Protein AF-A0A847L1J8-F1 (afdb_monomer_lite)

Sequence (215 aa):
MTYGTKLSLTPKYEPGQAESLTYEWSSSADSIVSVRAGQGGLGEAQALRVGDAIIYLKGYKSGDKDKKILLTATCKISVTPRTAIFGVPHFKKGESKTTLTSLGVGTMDNDQSTDKLLVYTRTPDAVNGVDKIIFELDDSNKLVATYAYLQDTPNNREKATQYIEERFKYTGKTVGSLTLYDAGVSSMYASGTMAALFLGTDPGNGIPGLGIKFW

Radius of gyration: 22.57 Å; chains: 1; bounding box: 52×35×65 Å

Structure (mmCIF, N/CA/C/O backbone):
data_AF-A0A847L1J8-F1
#
_entry.id   AF-A0A847L1J8-F1
#
loop_
_atom_site.group_PDB
_atom_site.id
_atom_site.type_symbol
_atom_site.label_atom_id
_atom_site.label_alt_id
_atom_site.label_comp_id
_atom_site.label_asym_id
_atom_site.label_entity_id
_atom_site.label_seq_id
_atom_site.pdbx_PDB_ins_code
_atom_site.Cartn_x
_atom_site.Cartn_y
_atom_site.Cartn_z
_atom_site.occupancy
_atom_site.B_iso_or_equiv
_atom_site.auth_seq_id
_atom_site.auth_comp_id
_atom_site.auth_asym_id
_atom_site.auth_atom_id
_atom_site.pdbx_PDB_model_num
ATOM 1 N N . MET A 1 1 ? -3.957 11.059 6.706 1.00 91.94 1 MET A N 1
ATOM 2 C CA . MET A 1 1 ? -2.738 11.433 7.464 1.00 91.94 1 MET A CA 1
ATOM 3 C C . MET A 1 1 ? -1.515 10.928 6.710 1.00 91.94 1 MET A C 1
ATOM 5 O O . MET A 1 1 ? -1.670 10.019 5.910 1.00 91.94 1 MET A O 1
ATOM 9 N N . THR A 1 2 ? -0.328 11.486 6.937 1.00 91.81 2 THR A N 1
ATOM 10 C CA . THR A 1 2 ? 0.906 11.036 6.264 1.00 91.81 2 THR A CA 1
ATOM 11 C C . THR A 1 2 ? 1.595 9.937 7.074 1.00 91.81 2 THR A C 1
ATOM 13 O O . THR A 1 2 ? 1.482 9.913 8.299 1.00 91.81 2 THR A O 1
ATOM 16 N N . TYR A 1 3 ? 2.310 9.024 6.416 1.00 88.94 3 TYR A N 1
ATOM 17 C CA . TYR A 1 3 ? 3.136 8.020 7.093 1.00 88.94 3 TYR A CA 1
ATOM 18 C C . TYR A 1 3 ? 4.034 8.633 8.183 1.00 88.94 3 TYR A C 1
ATOM 20 O O . TYR A 1 3 ? 4.626 9.698 7.997 1.00 88.94 3 TYR A O 1
ATOM 28 N N . GLY A 1 4 ? 4.149 7.934 9.314 1.00 89.75 4 GLY A N 1
ATOM 29 C CA . GLY A 1 4 ? 5.000 8.313 10.441 1.00 89.75 4 GLY A CA 1
ATOM 30 C C . GLY A 1 4 ? 4.406 9.383 11.357 1.00 89.75 4 GLY A C 1
ATOM 31 O O . GLY A 1 4 ? 4.941 9.602 12.445 1.00 89.75 4 GLY A O 1
ATOM 32 N N . THR A 1 5 ? 3.302 10.033 10.974 1.00 95.25 5 THR A N 1
ATOM 33 C CA . THR A 1 5 ? 2.665 11.046 11.822 1.00 95.25 5 THR A CA 1
ATOM 34 C C . THR A 1 5 ? 1.727 10.424 12.857 1.00 95.25 5 THR A C 1
ATOM 36 O O . THR A 1 5 ? 1.341 9.252 12.777 1.00 95.25 5 THR A O 1
ATOM 39 N N . LYS A 1 6 ? 1.366 11.233 13.856 1.00 95.38 6 LYS A N 1
ATOM 40 C CA . LYS A 1 6 ? 0.346 10.913 14.857 1.00 95.38 6 LYS A CA 1
ATOM 41 C C . LYS A 1 6 ? -0.865 11.818 14.671 1.00 95.38 6 LYS A C 1
ATOM 43 O O . LYS A 1 6 ? -0.725 12.963 14.244 1.00 95.38 6 LYS A O 1
ATOM 48 N N . LEU A 1 7 ? -2.036 11.303 15.017 1.00 94.56 7 LEU A N 1
ATOM 49 C CA . LEU A 1 7 ? -3.301 12.023 14.999 1.00 94.56 7 LEU A CA 1
ATOM 50 C C . LEU A 1 7 ? -4.032 11.782 16.322 1.00 94.56 7 LEU A C 1
ATOM 52 O O . LEU A 1 7 ? -4.210 10.634 16.730 1.00 94.56 7 LEU A O 1
ATOM 56 N N . SER A 1 8 ? -4.464 12.862 16.974 1.00 94.38 8 SER A N 1
ATOM 57 C CA . SER A 1 8 ? -5.363 12.775 18.126 1.00 94.38 8 SER A CA 1
ATOM 58 C C . SER A 1 8 ? -6.804 12.620 17.640 1.00 94.38 8 SER A C 1
ATOM 60 O O . SER A 1 8 ? -7.249 13.352 16.754 1.00 94.38 8 SER A O 1
ATOM 62 N N . LEU A 1 9 ? -7.519 11.651 18.202 1.00 93.12 9 LEU A N 1
ATOM 63 C CA . LEU A 1 9 ? -8.913 11.347 17.918 1.00 93.12 9 LEU A CA 1
ATOM 64 C C . LEU A 1 9 ? -9.759 11.766 19.116 1.00 93.12 9 LEU A C 1
ATOM 66 O O . LEU A 1 9 ? -9.653 11.201 20.207 1.00 93.12 9 LEU A O 1
ATOM 70 N N . THR A 1 10 ? -10.626 12.747 18.890 1.00 89.38 10 THR A N 1
ATOM 71 C CA . THR A 1 10 ? -11.551 13.255 19.901 1.00 89.38 10 THR A CA 1
ATOM 72 C C . THR A 1 10 ? -12.968 12.823 19.553 1.00 89.38 10 THR A C 1
ATOM 74 O O . THR A 1 10 ? -13.511 13.300 18.551 1.00 89.38 10 THR A O 1
ATOM 77 N N . PRO A 1 11 ? -13.586 11.932 20.342 1.00 84.94 11 PRO A N 1
ATOM 78 C CA . PRO A 1 11 ? -14.996 11.644 20.167 1.00 84.94 11 PRO A CA 1
ATOM 79 C C . PRO A 1 11 ? -15.845 12.868 20.529 1.00 84.94 11 PRO A C 1
ATOM 81 O O . PRO A 1 11 ? -15.536 13.613 21.460 1.00 84.94 11 PRO A O 1
ATOM 84 N N . LYS A 1 12 ? -16.902 13.094 19.747 1.00 83.62 12 LYS A N 1
ATOM 85 C CA . LYS A 1 12 ? -17.876 14.168 19.958 1.00 83.62 12 LYS A CA 1
ATOM 86 C C . LYS A 1 12 ? -19.208 13.558 20.371 1.00 83.62 12 LYS A C 1
ATOM 88 O O . LYS A 1 12 ? -19.600 12.530 19.825 1.00 83.62 12 LYS A O 1
ATOM 93 N N . TYR A 1 13 ? -19.880 14.215 21.308 1.00 75.94 13 TYR A N 1
ATOM 94 C CA . TYR A 1 13 ? -21.152 13.776 21.873 1.00 75.94 13 TYR A CA 1
ATOM 95 C C . TYR A 1 13 ? -22.206 14.844 21.650 1.00 75.94 13 TYR A C 1
ATOM 97 O O . TYR A 1 13 ? -21.902 16.038 21.707 1.00 75.94 13 TYR A O 1
ATOM 105 N N . GLU A 1 14 ? -23.442 14.401 21.451 1.00 75.75 14 GLU A N 1
ATOM 106 C CA . GLU A 1 14 ? -24.584 15.301 21.499 1.00 75.75 14 GLU A CA 1
ATOM 107 C C . GLU A 1 14 ? -24.783 15.826 22.936 1.00 75.75 14 GLU A C 1
ATOM 109 O O . GLU A 1 14 ? -24.540 15.095 23.909 1.00 75.75 14 GLU A O 1
ATOM 114 N N . PRO A 1 15 ? -25.214 17.088 23.106 1.00 65.25 15 PRO A N 1
ATOM 115 C CA . PRO A 1 15 ? -25.486 17.664 24.420 1.00 65.25 15 PRO A CA 1
ATOM 116 C C . PRO A 1 15 ? -26.464 16.807 25.243 1.00 65.25 15 PRO A C 1
ATOM 118 O O . PRO A 1 15 ? -27.494 16.368 24.740 1.00 65.25 15 PRO A O 1
ATOM 121 N N . GLY A 1 16 ? -26.154 16.584 26.526 1.00 65.94 16 GLY A N 1
ATOM 122 C CA . GLY A 1 16 ? -26.995 15.811 27.457 1.00 65.94 16 GLY A CA 1
ATOM 123 C C . GLY A 1 16 ? -26.614 14.332 27.631 1.00 65.94 16 GLY A C 1
ATOM 124 O O . GLY A 1 16 ? -27.167 13.673 28.503 1.00 65.94 16 GLY A O 1
ATOM 125 N N . GLN A 1 17 ? -25.636 13.824 26.873 1.00 62.97 17 GLN A N 1
ATOM 126 C CA . GLN A 1 17 ? -25.125 12.440 26.947 1.00 62.97 17 GLN A CA 1
ATOM 127 C C . GLN A 1 17 ? -23.851 12.298 27.808 1.00 62.97 17 GLN A C 1
ATOM 129 O O . GLN A 1 17 ? -23.066 11.372 27.612 1.00 62.97 17 GLN A O 1
ATOM 134 N N . ALA A 1 18 ? -23.595 13.222 28.742 1.00 55.97 18 ALA A N 1
ATOM 135 C CA . ALA A 1 18 ? -22.381 13.205 29.562 1.00 55.97 18 ALA A CA 1
ATOM 136 C C . ALA A 1 18 ? -22.451 12.121 30.655 1.00 55.97 18 ALA A C 1
ATOM 138 O O . ALA A 1 18 ? -22.596 12.407 31.841 1.00 55.97 18 ALA A O 1
ATOM 139 N N . GLU A 1 19 ? -22.347 10.860 30.252 1.00 62.81 19 GLU A N 1
ATOM 140 C CA . GLU A 1 19 ? -22.053 9.760 31.159 1.00 62.81 19 GLU A CA 1
ATOM 141 C C . GLU A 1 19 ? -20.539 9.682 31.403 1.00 62.81 19 GLU A C 1
ATOM 143 O O . GLU A 1 19 ? -19.726 9.969 30.521 1.00 62.81 19 GLU A O 1
ATOM 148 N N . SER A 1 20 ? -20.134 9.281 32.613 1.00 76.12 20 SER A N 1
ATOM 149 C CA . SER A 1 20 ? -18.739 8.909 32.864 1.00 76.12 20 SER A CA 1
ATOM 150 C C . SER A 1 20 ? -18.459 7.614 32.108 1.00 76.12 20 SER A C 1
ATOM 152 O O . SER A 1 20 ? -18.799 6.525 32.577 1.00 76.12 20 SER A O 1
ATOM 154 N N . LEU A 1 21 ? -17.892 7.742 30.911 1.00 80.38 21 LEU A N 1
ATOM 155 C CA . LEU A 1 21 ? -17.572 6.618 30.047 1.00 80.38 21 LEU A CA 1
ATOM 156 C C . LEU A 1 21 ? -16.073 6.321 30.053 1.00 80.38 21 LEU A C 1
ATOM 158 O O . LEU A 1 21 ? -15.232 7.215 30.114 1.00 80.38 21 LEU A O 1
ATOM 162 N N . THR A 1 22 ? -15.750 5.037 29.956 1.00 85.62 22 THR A N 1
ATOM 163 C CA . THR A 1 22 ? -14.417 4.548 29.596 1.00 85.62 22 THR A CA 1
ATOM 164 C C . THR A 1 22 ? -14.434 4.106 28.139 1.00 85.62 22 THR A C 1
ATOM 166 O O . THR A 1 22 ? -15.423 3.536 27.674 1.00 85.62 22 THR A O 1
ATOM 169 N N . TYR A 1 23 ? -13.341 4.359 27.423 1.00 87.81 23 TYR A N 1
ATOM 170 C CA . TYR A 1 23 ? -13.228 4.077 25.997 1.00 87.81 23 TYR A CA 1
ATOM 171 C C . TYR A 1 23 ? -12.213 2.981 25.705 1.00 87.81 23 TYR A C 1
ATOM 173 O O . TYR A 1 23 ? -11.114 2.973 26.260 1.00 87.81 23 TYR A O 1
ATOM 181 N N . GLU A 1 24 ? -12.559 2.108 24.766 1.00 91.94 24 GLU A N 1
ATOM 182 C CA . GLU A 1 24 ? -11.618 1.196 24.126 1.00 91.94 24 GLU A CA 1
ATOM 183 C C . GLU A 1 24 ? -11.492 1.536 22.645 1.00 91.94 24 GLU A C 1
ATOM 185 O O . GLU A 1 24 ? -12.486 1.699 21.931 1.00 91.94 24 GLU A O 1
ATOM 190 N N . TRP A 1 25 ? -10.242 1.614 22.198 1.00 95.00 25 TRP A N 1
ATOM 191 C CA . TRP A 1 25 ? -9.866 1.910 20.826 1.00 95.00 25 TRP A CA 1
ATOM 192 C C . TRP A 1 25 ? -9.277 0.661 20.179 1.00 95.00 25 TRP A C 1
ATOM 194 O O . TRP A 1 25 ? -8.512 -0.065 20.810 1.00 95.00 25 TRP A O 1
ATOM 204 N N . SER A 1 26 ? -9.609 0.419 18.916 1.00 95.69 26 SER A N 1
ATOM 205 C CA . SER A 1 26 ? -8.995 -0.652 18.125 1.00 95.69 26 SER A CA 1
ATOM 206 C C . SER A 1 26 ? -8.920 -0.271 16.651 1.00 95.69 26 SER A C 1
ATOM 208 O O . SER A 1 26 ? -9.662 0.597 16.189 1.00 95.69 26 SER A O 1
ATOM 210 N N . SER A 1 27 ? -8.017 -0.907 15.911 1.00 95.81 27 SER A N 1
ATOM 211 C CA . SER A 1 27 ? -7.854 -0.712 14.471 1.00 95.81 27 SER A CA 1
ATOM 212 C C . SER A 1 27 ? -8.256 -1.972 13.714 1.00 95.81 27 SER A C 1
ATOM 214 O O . SER A 1 27 ? -7.992 -3.086 14.159 1.00 95.81 27 SER A O 1
ATOM 216 N N . SER A 1 28 ? -8.839 -1.815 12.527 1.00 91.56 28 SER A N 1
ATOM 217 C CA .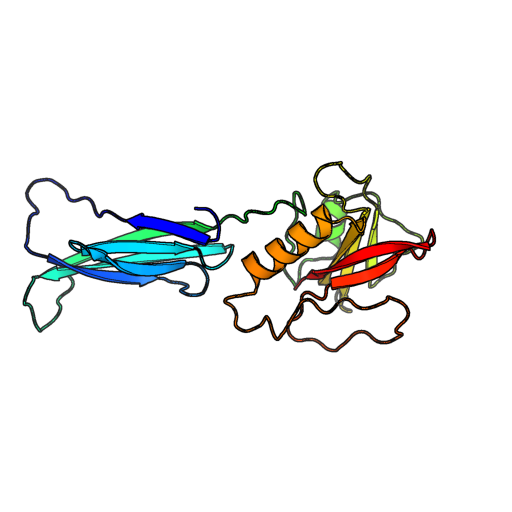 SER A 1 28 ? -9.038 -2.929 11.593 1.00 91.56 28 SER A CA 1
ATOM 218 C C . SER A 1 28 ? -7.720 -3.467 11.027 1.00 91.56 28 SER A C 1
ATOM 220 O O . SER A 1 28 ? -7.702 -4.550 10.448 1.00 91.56 28 SER A O 1
ATOM 222 N N . ALA A 1 29 ? -6.642 -2.680 11.102 1.00 86.38 29 ALA A N 1
ATOM 223 C CA . ALA A 1 29 ? -5.344 -3.009 10.532 1.00 86.38 29 ALA A CA 1
ATOM 224 C C . ALA A 1 29 ? -4.218 -2.303 11.304 1.00 86.38 29 ALA A C 1
ATOM 226 O O . ALA A 1 29 ? -3.692 -1.282 10.855 1.00 86.38 29 ALA A O 1
ATOM 227 N N . ASP A 1 30 ? -3.796 -2.882 12.431 1.00 87.00 30 ASP A N 1
ATOM 228 C CA . ASP A 1 30 ? -2.718 -2.328 13.268 1.00 87.00 30 ASP A CA 1
ATOM 229 C C . ASP A 1 30 ? -1.378 -2.193 12.533 1.00 87.00 30 ASP A C 1
ATOM 231 O O . ASP A 1 30 ? -0.563 -1.354 12.890 1.00 87.00 30 ASP A O 1
ATOM 235 N N . SER A 1 31 ? -1.151 -2.959 11.458 1.00 83.00 31 SER A N 1
ATOM 236 C CA . SER A 1 31 ? 0.034 -2.801 10.595 1.00 83.00 31 SER A CA 1
ATOM 237 C C . SER A 1 31 ? -0.007 -1.565 9.685 1.00 83.00 31 SER A C 1
ATOM 239 O O . SER A 1 31 ? 0.979 -1.291 9.006 1.00 83.00 31 SER A O 1
ATOM 241 N N . ILE A 1 32 ? -1.143 -0.863 9.604 1.00 84.12 32 ILE A N 1
ATOM 242 C CA . ILE A 1 32 ? -1.353 0.354 8.799 1.00 84.12 32 ILE A CA 1
ATOM 243 C C . ILE A 1 32 ? -1.504 1.555 9.721 1.00 84.12 32 ILE A C 1
ATOM 245 O O . ILE A 1 32 ? -0.743 2.518 9.611 1.00 84.12 32 ILE A O 1
ATOM 249 N N . VAL A 1 33 ? -2.442 1.474 10.662 1.00 92.50 33 VAL A N 1
ATOM 250 C CA . VAL A 1 33 ? -2.634 2.473 11.712 1.00 92.50 33 VAL A CA 1
ATOM 251 C C . VAL A 1 33 ? -2.802 1.738 13.026 1.00 92.50 33 VAL A C 1
ATOM 253 O O . VAL A 1 33 ? -3.762 0.983 13.169 1.00 92.50 33 VAL A O 1
ATOM 256 N N . SER A 1 34 ? -1.909 1.976 13.981 1.00 94.94 34 SER A N 1
ATOM 257 C CA . SER A 1 34 ? -2.133 1.554 15.362 1.00 94.94 34 SER A CA 1
ATOM 258 C C . SER A 1 34 ? -2.876 2.651 16.111 1.00 94.94 34 SER A C 1
ATOM 260 O O . SER A 1 34 ? -2.710 3.840 15.825 1.00 94.94 34 SER A O 1
ATOM 262 N N . VAL A 1 35 ? -3.712 2.266 17.069 1.00 97.06 35 VAL A N 1
ATOM 263 C CA . VAL A 1 35 ? -4.411 3.211 17.939 1.00 97.06 35 VAL A CA 1
ATOM 264 C C . VAL A 1 35 ? -4.291 2.760 19.384 1.00 97.06 35 VAL A C 1
ATOM 266 O O . VAL A 1 35 ? -4.360 1.571 19.686 1.00 97.06 35 VAL A O 1
ATOM 269 N N . ARG A 1 36 ? -4.107 3.716 20.288 1.00 93.62 36 ARG A N 1
ATOM 270 C CA . ARG A 1 36 ? -4.118 3.478 21.734 1.00 93.62 36 ARG A CA 1
ATOM 271 C C . ARG A 1 36 ? -4.939 4.542 22.441 1.00 93.62 36 ARG A C 1
ATOM 273 O O . ARG A 1 36 ? -5.147 5.625 21.899 1.00 93.62 36 ARG A O 1
ATOM 280 N N . ALA A 1 37 ? -5.357 4.252 23.667 1.00 90.44 37 ALA A N 1
ATOM 281 C CA . ALA A 1 37 ? -5.890 5.281 24.547 1.00 90.44 37 ALA A CA 1
ATOM 282 C C . ALA A 1 37 ? -4.763 6.249 24.958 1.00 90.44 37 ALA A C 1
ATOM 284 O O . ALA A 1 37 ? -3.717 5.825 25.453 1.00 90.44 37 ALA A O 1
ATOM 285 N N . GLY A 1 38 ? -4.976 7.537 24.716 1.00 83.06 38 GLY A N 1
ATOM 286 C CA . GLY A 1 38 ? -4.182 8.651 25.221 1.00 83.06 38 GLY A CA 1
ATOM 287 C C . GLY A 1 38 ? -4.764 9.226 26.515 1.00 83.06 38 GLY A C 1
ATOM 288 O O . GLY A 1 38 ? -5.658 8.651 27.145 1.00 83.06 38 GLY A O 1
ATOM 289 N N . GLN A 1 39 ? -4.259 10.390 26.925 1.00 79.31 39 GLN A N 1
ATOM 290 C CA . GLN A 1 39 ? -4.766 11.085 28.111 1.00 79.31 39 GLN A CA 1
ATOM 291 C C . GLN A 1 39 ? -6.241 11.483 27.952 1.00 79.31 39 GLN A C 1
ATOM 293 O O . GLN A 1 39 ? -6.683 11.887 26.877 1.00 79.31 39 GLN A O 1
ATOM 298 N N . GLY A 1 40 ? -7.013 11.360 29.036 1.00 75.12 40 GLY A N 1
ATOM 299 C CA . GLY A 1 40 ? -8.428 11.747 29.056 1.00 75.12 40 GLY A CA 1
ATOM 300 C C . GLY A 1 40 ? -9.351 10.871 28.199 1.00 75.12 40 GLY A C 1
ATOM 301 O O . GLY A 1 40 ? -10.451 11.301 27.871 1.00 75.12 40 GLY A O 1
ATOM 302 N N . GLY A 1 41 ? -8.918 9.665 27.807 1.00 78.38 41 GLY A N 1
ATOM 303 C CA . GLY A 1 41 ? -9.724 8.748 26.991 1.00 78.38 41 GLY A CA 1
ATOM 304 C C . GLY A 1 41 ? -9.734 9.071 25.492 1.00 78.38 41 GLY A C 1
ATOM 305 O O . GLY A 1 41 ? -10.428 8.397 24.728 1.00 78.38 41 GLY A O 1
ATOM 306 N N . LEU A 1 42 ? -8.946 10.060 25.059 1.00 88.50 42 LEU A N 1
ATOM 307 C CA . LEU A 1 42 ? -8.724 10.364 23.646 1.00 88.50 42 LEU A CA 1
ATOM 308 C C . LEU A 1 42 ? -8.024 9.198 22.942 1.00 88.50 42 LEU A C 1
ATOM 310 O O . LEU A 1 42 ? -7.279 8.447 23.566 1.00 88.50 42 LEU A O 1
ATOM 314 N N . GLY A 1 43 ? -8.245 9.045 21.642 1.00 93.44 43 GLY A N 1
ATOM 315 C CA . GLY A 1 43 ? -7.501 8.080 20.836 1.00 93.44 43 GLY A CA 1
ATOM 316 C C . GLY A 1 43 ? -6.216 8.708 20.308 1.00 93.44 43 GLY A C 1
ATOM 317 O O . GLY A 1 43 ? -6.233 9.822 19.798 1.00 93.44 43 GLY A O 1
ATOM 318 N N . GLU A 1 44 ? -5.099 7.998 20.378 1.00 95.81 44 GLU A N 1
ATOM 319 C CA . GLU A 1 44 ? -3.860 8.368 19.692 1.00 95.81 44 GLU A CA 1
ATOM 320 C C . GLU A 1 44 ? -3.617 7.379 18.556 1.00 95.81 44 GLU A C 1
ATOM 322 O O . GLU A 1 44 ? -3.217 6.239 18.799 1.00 95.81 44 GLU A O 1
ATOM 327 N N . ALA A 1 45 ? -3.864 7.811 17.320 1.00 96.69 45 ALA A N 1
ATOM 328 C CA . ALA A 1 45 ? -3.593 7.024 16.124 1.00 96.69 45 ALA A CA 1
ATOM 329 C C . ALA A 1 45 ? -2.190 7.328 15.581 1.00 96.69 45 ALA A C 1
ATOM 331 O O . ALA A 1 45 ? -1.795 8.493 15.476 1.00 96.69 45 ALA A O 1
ATOM 332 N N . GLN A 1 46 ? -1.443 6.296 15.195 1.00 96.31 46 GLN A N 1
ATOM 333 C CA . GLN A 1 46 ? -0.124 6.417 14.580 1.00 96.31 46 GLN A CA 1
ATOM 334 C C . GLN A 1 46 ? -0.112 5.751 13.203 1.00 96.31 46 GLN A C 1
ATOM 336 O O . GLN A 1 46 ? -0.445 4.575 13.074 1.00 96.31 46 GLN A O 1
ATOM 341 N N . ALA A 1 47 ? 0.306 6.494 12.175 1.00 92.88 47 ALA A N 1
ATOM 342 C CA . ALA A 1 47 ? 0.452 5.957 10.827 1.00 92.88 47 ALA A CA 1
ATOM 343 C C . ALA A 1 47 ? 1.736 5.133 10.709 1.00 92.88 47 ALA A C 1
ATOM 345 O O . ALA A 1 47 ? 2.841 5.679 10.747 1.00 92.88 47 ALA A O 1
ATOM 346 N N . LEU A 1 48 ? 1.573 3.826 10.525 1.00 85.31 48 LEU A N 1
ATOM 347 C CA . LEU A 1 48 ? 2.663 2.862 10.425 1.00 85.31 48 LEU A CA 1
ATOM 348 C C . LEU A 1 48 ? 2.897 2.385 8.994 1.00 85.31 48 LEU A C 1
ATOM 350 O O . LEU A 1 48 ? 4.010 2.010 8.670 1.00 85.31 48 LEU A O 1
ATOM 354 N N . ARG A 1 49 ? 1.897 2.388 8.112 1.00 85.19 49 ARG A N 1
ATOM 355 C CA . ARG A 1 49 ? 2.075 1.950 6.718 1.00 85.19 49 ARG A CA 1
ATOM 356 C C . ARG A 1 49 ? 1.074 2.634 5.810 1.00 85.19 49 ARG A C 1
ATOM 358 O O . ARG A 1 49 ? -0.031 2.943 6.241 1.00 85.19 49 ARG A O 1
ATOM 365 N N . VAL A 1 50 ? 1.454 2.848 4.556 1.00 82.38 50 VAL A N 1
ATOM 366 C CA . VAL A 1 50 ? 0.542 3.347 3.519 1.00 82.38 50 VAL A CA 1
ATOM 367 C C . VAL A 1 50 ? -0.614 2.368 3.327 1.00 82.38 50 VAL A C 1
ATOM 369 O O . VAL A 1 50 ? -0.404 1.157 3.229 1.00 82.38 50 VAL A O 1
ATOM 372 N N . GLY A 1 51 ? -1.829 2.904 3.259 1.00 83.25 51 GLY A N 1
ATOM 373 C CA . GLY A 1 51 ? -3.058 2.130 3.128 1.00 83.25 51 GLY A CA 1
ATOM 374 C C . GLY A 1 51 ? -4.206 2.733 3.926 1.00 83.25 51 GLY A C 1
ATOM 375 O O . GLY A 1 51 ? -4.097 3.828 4.475 1.00 83.25 51 GLY A O 1
ATOM 376 N N . ASP A 1 52 ? -5.304 1.990 3.993 1.00 85.44 52 ASP A N 1
ATOM 377 C CA . ASP A 1 52 ? -6.509 2.387 4.711 1.00 85.44 52 ASP A CA 1
ATOM 378 C C . ASP A 1 52 ? -6.712 1.516 5.955 1.00 85.44 52 ASP A C 1
ATOM 380 O O . ASP A 1 52 ? -6.502 0.302 5.921 1.00 85.44 52 ASP A O 1
ATOM 384 N N . ALA A 1 53 ? -7.173 2.133 7.041 1.00 87.38 53 ALA A N 1
ATOM 385 C CA . ALA A 1 53 ? -7.626 1.444 8.243 1.00 87.38 53 ALA A CA 1
ATOM 386 C C . ALA A 1 53 ? -8.920 2.079 8.768 1.00 87.38 53 ALA A C 1
ATOM 388 O O . ALA A 1 53 ? -9.160 3.277 8.596 1.00 87.38 53 ALA A O 1
ATOM 389 N N . ILE A 1 54 ? -9.751 1.276 9.426 1.00 93.81 54 ILE A N 1
ATOM 390 C CA . ILE A 1 54 ? -10.912 1.748 10.179 1.00 93.81 54 ILE A CA 1
ATOM 391 C C . ILE A 1 54 ? -10.548 1.697 11.657 1.00 93.81 54 ILE A C 1
ATOM 393 O O . ILE A 1 54 ? -10.161 0.647 12.167 1.00 93.81 54 ILE A O 1
ATOM 397 N N . ILE A 1 55 ? -10.683 2.828 12.340 1.00 97.19 55 ILE A N 1
ATOM 398 C CA . ILE A 1 55 ? -10.564 2.911 13.791 1.00 97.19 55 ILE A CA 1
ATOM 399 C C . ILE A 1 55 ? -11.944 2.737 14.406 1.00 97.19 55 ILE A C 1
ATOM 401 O O . ILE A 1 55 ? -12.881 3.435 14.016 1.00 97.19 55 ILE A O 1
ATOM 405 N N . TYR A 1 56 ? -12.046 1.839 15.379 1.00 95.56 56 TYR A N 1
ATOM 406 C CA . TYR A 1 56 ? -13.244 1.585 16.165 1.00 95.56 56 TYR A CA 1
ATOM 407 C C . TYR A 1 56 ? -13.080 2.151 17.570 1.00 95.56 56 TYR A C 1
ATOM 409 O O . TYR A 1 56 ? -12.055 1.943 18.223 1.00 95.56 56 TYR A O 1
ATOM 417 N N . LEU A 1 57 ? -14.133 2.805 18.039 1.00 94.19 57 LEU A N 1
ATOM 418 C CA . LEU A 1 57 ? -14.307 3.252 19.410 1.00 94.19 57 LEU A CA 1
ATOM 419 C C . LEU A 1 57 ? -15.489 2.503 20.020 1.00 94.19 57 LEU A C 1
ATOM 421 O O . LEU A 1 57 ? -16.568 2.475 19.425 1.00 94.19 57 LEU A O 1
ATOM 425 N N . LYS A 1 58 ? -15.302 1.951 21.217 1.00 92.19 58 LYS A N 1
ATOM 426 C CA . LYS A 1 58 ? -16.380 1.436 22.069 1.00 92.19 58 LYS A CA 1
ATOM 427 C C . LYS A 1 58 ? -16.385 2.203 23.382 1.00 92.19 58 LYS A C 1
ATOM 429 O O . LYS A 1 58 ? -15.329 2.382 23.985 1.00 92.19 58 LYS A O 1
ATOM 434 N N . GLY A 1 59 ? -17.557 2.665 23.803 1.00 89.50 59 GLY A N 1
ATOM 435 C CA . GLY A 1 59 ? -17.749 3.315 25.098 1.00 89.50 59 GLY A CA 1
ATOM 436 C C . GLY A 1 59 ? -18.515 2.420 26.065 1.00 89.50 59 GLY A C 1
ATOM 437 O O . GLY A 1 59 ? -19.485 1.766 25.675 1.00 89.50 59 GLY A O 1
ATOM 438 N N . TYR A 1 60 ? -18.083 2.428 27.320 1.00 88.81 60 TYR A N 1
ATOM 439 C CA . TYR A 1 60 ? -18.641 1.647 28.424 1.00 88.81 60 TYR A CA 1
ATOM 440 C C . TYR A 1 60 ? -18.867 2.551 29.623 1.00 88.81 60 TYR A C 1
ATOM 442 O O . TYR A 1 60 ? -18.134 3.524 29.800 1.00 88.81 60 TYR A O 1
ATOM 450 N N . LYS A 1 61 ? -19.808 2.199 30.498 1.00 87.94 61 LYS A N 1
ATOM 451 C CA . LYS A 1 61 ? -19.957 2.900 31.774 1.00 87.94 61 LYS A CA 1
ATOM 452 C C . LYS A 1 61 ? -18.694 2.727 32.623 1.00 87.94 61 LYS A C 1
ATOM 454 O O . LYS A 1 61 ? -18.187 1.619 32.781 1.00 87.94 61 LYS A O 1
ATOM 459 N N . SER A 1 62 ? -18.176 3.821 33.174 1.00 84.06 62 SER A N 1
ATOM 460 C CA . SER A 1 62 ? -16.993 3.782 34.036 1.00 84.06 62 SER A CA 1
ATOM 461 C C . SER A 1 62 ? -17.244 2.914 35.275 1.00 84.06 62 SER A C 1
ATOM 463 O O . SER A 1 62 ? -18.286 3.026 35.922 1.00 84.06 62 SER A O 1
ATOM 465 N N . GLY A 1 63 ? -16.298 2.025 35.588 1.00 84.00 63 GLY A N 1
ATOM 466 C CA . GLY A 1 63 ? -16.397 1.079 36.705 1.00 84.00 63 GLY A CA 1
ATOM 467 C C . GLY A 1 63 ? -17.308 -0.133 36.465 1.00 84.00 63 GLY A C 1
ATOM 468 O O . GLY A 1 63 ? -17.406 -0.985 37.349 1.00 84.00 63 GLY A O 1
ATOM 469 N N . ASP A 1 64 ? -17.945 -0.245 35.296 1.00 84.62 64 ASP A N 1
ATOM 470 C CA . ASP A 1 64 ? -18.740 -1.418 34.932 1.00 84.62 64 ASP A CA 1
ATOM 471 C C . ASP A 1 64 ? -17.830 -2.615 34.614 1.00 84.62 64 ASP A C 1
ATOM 473 O O . ASP A 1 64 ? -17.057 -2.603 33.652 1.00 84.62 64 ASP A O 1
ATOM 477 N N . LYS A 1 65 ? -17.920 -3.660 35.442 1.00 83.75 65 LYS A N 1
ATOM 478 C CA . LYS A 1 65 ? -17.138 -4.893 35.280 1.00 83.75 65 LYS A CA 1
ATOM 479 C C . LYS A 1 65 ? -17.627 -5.740 34.109 1.00 83.75 65 LYS A C 1
ATOM 481 O O . LYS A 1 65 ? -16.824 -6.475 33.538 1.00 83.75 65 LYS A O 1
ATOM 486 N N . ASP A 1 66 ? -18.894 -5.600 33.729 1.00 87.75 66 ASP A N 1
ATOM 487 C CA . ASP A 1 66 ? -19.513 -6.401 32.673 1.00 87.75 66 ASP A CA 1
ATOM 488 C C . ASP A 1 66 ? -19.219 -5.833 31.275 1.00 87.75 66 ASP A C 1
ATOM 490 O O . ASP A 1 66 ? -19.531 -6.470 30.269 1.00 87.75 66 ASP A O 1
ATOM 494 N N . LYS A 1 67 ? -18.592 -4.643 31.202 1.00 86.56 67 LYS A N 1
ATOM 495 C CA . LYS A 1 67 ? -18.230 -3.932 29.964 1.00 86.56 67 LYS A CA 1
ATOM 496 C C . LYS A 1 67 ? -19.367 -3.949 28.940 1.00 86.56 67 LYS A C 1
ATOM 498 O O . LYS A 1 67 ? -19.170 -4.268 27.762 1.00 86.56 67 LYS A O 1
ATOM 503 N N . LYS A 1 68 ? -20.573 -3.565 29.363 1.00 88.88 68 LYS A N 1
ATOM 504 C CA . LYS A 1 68 ? -21.688 -3.423 28.426 1.00 88.88 68 LYS A CA 1
ATOM 505 C C . LYS A 1 68 ? -21.422 -2.243 27.490 1.00 88.88 68 LYS A C 1
ATOM 507 O O . LYS A 1 68 ? -21.246 -1.113 27.940 1.00 88.88 68 LYS A O 1
ATOM 512 N N . ILE A 1 69 ? -21.393 -2.508 26.184 1.00 89.81 69 ILE A N 1
ATOM 513 C CA . ILE A 1 69 ? -21.199 -1.469 25.165 1.00 89.81 69 ILE A CA 1
ATOM 514 C C . ILE A 1 69 ? -22.411 -0.532 25.188 1.00 89.81 69 ILE A C 1
ATOM 516 O O . ILE A 1 69 ? -23.542 -0.976 24.986 1.00 89.81 69 ILE A O 1
ATOM 520 N N . LEU A 1 70 ? -22.161 0.756 25.412 1.00 88.00 70 LEU A N 1
ATOM 521 C CA . LEU A 1 70 ? -23.179 1.810 25.396 1.00 88.00 70 LEU A CA 1
ATOM 522 C C . LEU A 1 70 ? -23.169 2.603 24.092 1.00 88.00 70 LEU A C 1
ATOM 524 O O . LEU A 1 70 ? -24.212 3.066 23.642 1.00 88.00 70 LEU A O 1
ATOM 528 N N . LEU A 1 71 ? -22.000 2.724 23.459 1.00 87.94 71 LEU A N 1
ATOM 529 C CA . LEU A 1 71 ? -21.857 3.381 22.166 1.00 87.94 71 LEU A CA 1
ATOM 530 C C . LEU A 1 71 ? -20.745 2.759 21.335 1.00 87.94 71 LEU A C 1
ATOM 532 O O . LEU A 1 71 ? -19.793 2.174 21.863 1.00 87.94 71 LEU A O 1
ATOM 536 N N . THR A 1 72 ? -20.852 2.961 20.025 1.00 91.38 72 THR A N 1
ATOM 537 C CA . THR A 1 72 ? -19.796 2.645 19.067 1.00 91.38 72 THR A CA 1
ATOM 538 C C . THR A 1 72 ? -19.626 3.789 18.079 1.00 91.38 72 THR A C 1
ATOM 540 O O . THR A 1 72 ? -20.603 4.441 17.716 1.00 91.38 72 THR A O 1
ATOM 543 N N . ALA A 1 73 ? -18.395 4.027 17.640 1.00 91.56 73 ALA A N 1
ATOM 544 C CA . ALA A 1 73 ? -18.100 4.950 16.553 1.00 91.56 73 ALA A CA 1
ATOM 545 C C . ALA A 1 73 ? -16.975 4.398 15.678 1.00 91.56 73 ALA A C 1
ATOM 547 O O . ALA A 1 73 ? -16.131 3.625 16.140 1.00 91.56 73 ALA A O 1
ATOM 548 N N . THR A 1 74 ? -16.957 4.815 14.414 1.00 94.88 74 THR A N 1
ATOM 549 C CA . THR A 1 74 ? -15.928 4.421 13.450 1.00 94.88 74 THR A CA 1
ATOM 550 C C . THR A 1 74 ? -15.364 5.626 12.722 1.00 94.88 74 THR A C 1
ATOM 552 O O . THR A 1 74 ? -16.111 6.532 12.356 1.00 94.88 74 THR A O 1
ATOM 555 N N . CYS A 1 75 ? -14.065 5.608 12.443 1.00 94.06 75 CYS A N 1
ATOM 556 C CA . CYS A 1 75 ? -13.399 6.613 11.622 1.00 94.06 75 CYS A CA 1
ATOM 557 C C . CYS A 1 75 ? -12.498 5.926 10.594 1.00 94.06 75 CYS A C 1
ATOM 559 O O . CYS A 1 75 ? -11.666 5.094 10.959 1.00 94.06 75 CYS A O 1
ATOM 561 N N . LYS A 1 76 ? -12.648 6.273 9.311 1.00 94.31 76 LYS A N 1
ATOM 562 C CA . LYS A 1 76 ? -11.722 5.822 8.269 1.00 94.31 76 LYS A CA 1
ATOM 563 C C . LYS A 1 76 ? -10.487 6.720 8.269 1.00 94.31 76 LYS A C 1
ATOM 565 O O . LYS A 1 76 ? -10.602 7.935 8.125 1.00 94.31 76 LYS A O 1
ATOM 570 N N . ILE A 1 77 ? -9.309 6.111 8.356 1.00 90.69 77 ILE A N 1
ATOM 571 C CA . ILE A 1 77 ? -8.024 6.787 8.200 1.00 90.69 77 ILE A CA 1
ATOM 572 C C . ILE A 1 77 ? -7.332 6.246 6.952 1.00 90.69 77 ILE A C 1
ATOM 574 O O . ILE A 1 77 ? -7.047 5.054 6.854 1.00 90.69 77 ILE A O 1
ATOM 578 N N . SER A 1 78 ? -7.021 7.154 6.030 1.00 86.88 78 SER A N 1
ATOM 579 C CA . SER A 1 78 ? -6.147 6.896 4.885 1.00 86.88 78 SER A CA 1
ATOM 580 C C . SER A 1 78 ? -4.747 7.432 5.174 1.00 86.88 78 SER A C 1
ATOM 582 O O . SER A 1 78 ? -4.582 8.617 5.505 1.00 86.88 78 SER A O 1
ATOM 584 N N . VAL A 1 79 ? -3.747 6.558 5.075 1.00 84.75 79 VAL A N 1
ATOM 585 C CA . VAL A 1 79 ? -2.327 6.884 5.230 1.00 84.75 79 VAL A CA 1
ATOM 586 C C . VAL A 1 79 ? -1.707 7.096 3.857 1.00 84.75 79 VAL A C 1
ATOM 588 O O . VAL A 1 79 ? -1.605 6.162 3.061 1.00 84.75 79 VAL A O 1
ATOM 591 N N . THR A 1 80 ? -1.257 8.318 3.595 1.00 85.88 80 THR A N 1
ATOM 592 C CA . THR A 1 80 ? -0.565 8.684 2.357 1.00 85.88 80 THR A CA 1
ATOM 593 C C . THR A 1 80 ? 0.955 8.549 2.521 1.00 85.88 80 THR A C 1
ATOM 595 O O . THR A 1 80 ? 1.476 8.800 3.616 1.00 85.88 80 THR A O 1
ATOM 598 N N . PRO A 1 81 ? 1.689 8.155 1.464 1.00 81.56 81 PRO A N 1
ATOM 599 C CA . PRO A 1 81 ? 3.152 8.120 1.496 1.00 81.56 81 PRO A CA 1
ATOM 600 C C . PRO A 1 81 ? 3.738 9.531 1.656 1.00 81.56 81 PRO A C 1
ATOM 602 O O . PRO A 1 81 ? 3.072 10.518 1.336 1.00 81.56 81 PRO A O 1
ATOM 605 N N . ARG A 1 82 ? 4.994 9.633 2.114 1.00 82.62 82 ARG A N 1
ATOM 606 C CA . ARG A 1 82 ? 5.769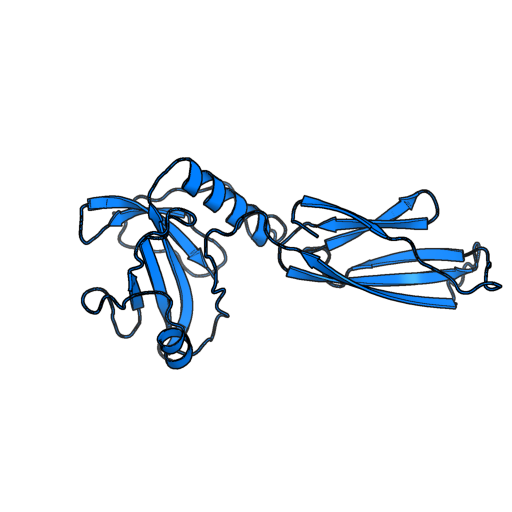 10.887 1.992 1.00 82.62 82 ARG A CA 1
ATOM 607 C C . ARG A 1 82 ? 6.358 11.007 0.588 1.00 82.62 82 ARG A C 1
ATOM 609 O O . ARG A 1 82 ? 6.555 12.111 0.093 1.00 82.62 82 ARG A O 1
ATOM 616 N N . THR A 1 83 ? 6.607 9.865 -0.052 1.00 71.69 83 THR A N 1
ATOM 617 C CA . THR A 1 83 ? 7.182 9.786 -1.396 1.00 71.69 83 THR A CA 1
ATOM 618 C C . THR A 1 83 ? 6.137 9.618 -2.487 1.00 71.69 83 THR A C 1
ATOM 620 O O . THR A 1 83 ? 5.225 8.796 -2.393 1.00 71.69 83 THR A O 1
ATOM 623 N N . ALA A 1 84 ? 6.329 10.351 -3.582 1.00 69.06 84 ALA A N 1
ATOM 624 C CA . ALA A 1 84 ? 5.505 10.261 -4.782 1.00 69.06 84 ALA A CA 1
ATOM 625 C C . ALA A 1 84 ? 6.252 9.652 -5.981 1.00 69.06 84 ALA A C 1
ATOM 627 O O . ALA A 1 84 ? 5.844 9.919 -7.102 1.00 69.06 84 ALA A O 1
ATOM 628 N N . ILE A 1 85 ? 7.293 8.825 -5.760 1.00 65.44 85 ILE A N 1
ATOM 629 C CA . ILE A 1 85 ? 8.218 8.327 -6.810 1.00 65.44 85 ILE A CA 1
ATOM 630 C C . ILE A 1 85 ? 7.530 7.893 -8.102 1.00 65.44 85 ILE A C 1
ATOM 632 O O . ILE A 1 85 ? 8.106 8.030 -9.169 1.00 65.44 85 ILE A O 1
ATOM 636 N N . PHE A 1 86 ? 6.329 7.324 -8.027 1.00 59.88 86 PHE A N 1
ATOM 637 C CA . PHE A 1 86 ? 5.700 6.722 -9.197 1.00 59.88 86 PHE A CA 1
ATOM 638 C C . PHE A 1 86 ? 4.645 7.577 -9.875 1.00 59.88 86 PHE A C 1
ATOM 640 O O . PHE A 1 86 ? 4.228 7.207 -10.967 1.00 59.88 86 PHE A O 1
ATOM 647 N N . GLY A 1 87 ? 4.216 8.692 -9.274 1.00 57.75 87 GLY A N 1
ATOM 648 C CA . GLY A 1 87 ? 3.253 9.597 -9.902 1.00 57.75 87 GLY A CA 1
ATOM 649 C C . GLY A 1 87 ? 1.989 8.929 -10.470 1.00 57.75 87 GLY A C 1
ATOM 650 O O . GLY A 1 87 ? 1.362 9.552 -11.313 1.00 57.75 87 GLY A O 1
ATOM 651 N N . VAL A 1 88 ? 1.604 7.726 -9.990 1.00 50.00 88 VAL A N 1
ATOM 652 C CA . VAL A 1 88 ? 0.560 6.813 -10.528 1.00 50.00 88 VAL A CA 1
ATOM 653 C C . VAL A 1 88 ? 1.096 5.933 -11.686 1.00 50.00 88 VAL A C 1
ATOM 655 O O . VAL A 1 88 ? 1.609 6.502 -12.645 1.00 50.00 88 VAL A O 1
ATOM 658 N N . PRO A 1 89 ? 1.000 4.573 -11.665 1.00 53.38 89 PRO A N 1
ATOM 659 C CA . PRO A 1 89 ? -0.014 3.747 -10.985 1.00 53.38 89 PRO A CA 1
ATOM 660 C C . PRO A 1 89 ? 0.533 2.631 -10.068 1.00 53.38 89 PRO A C 1
ATOM 662 O O . PRO A 1 89 ? 1.553 1.996 -10.325 1.00 53.38 89 PRO A O 1
ATOM 665 N N . HIS A 1 90 ? -0.221 2.339 -9.006 1.00 58.44 90 HIS A N 1
ATOM 666 C CA . HIS A 1 90 ? -0.093 1.097 -8.246 1.00 58.44 90 HIS A CA 1
ATOM 667 C C . HIS A 1 90 ? -0.954 0.027 -8.912 1.00 58.44 90 HIS A C 1
ATOM 669 O O . HIS A 1 90 ? -2.166 0.202 -9.027 1.00 58.44 90 HIS A O 1
ATOM 675 N N . PHE A 1 91 ? -0.341 -1.076 -9.327 1.00 67.25 91 PHE A N 1
ATOM 676 C CA . PHE A 1 91 ? -1.062 -2.172 -9.955 1.00 67.25 91 PHE A CA 1
ATOM 677 C C . PHE A 1 91 ? -1.302 -3.302 -8.976 1.00 67.25 91 PHE A C 1
ATOM 679 O O . PHE A 1 91 ? -0.439 -3.640 -8.167 1.00 67.25 91 PHE A O 1
ATOM 686 N N . LYS A 1 92 ? -2.487 -3.899 -9.064 1.00 68.81 92 LYS A N 1
ATOM 687 C CA . LYS A 1 92 ? -2.824 -5.071 -8.271 1.00 68.81 92 LYS A CA 1
ATOM 688 C C . LYS A 1 92 ? -2.249 -6.311 -8.951 1.00 68.81 92 LYS A C 1
ATOM 690 O O . LYS A 1 92 ? -2.469 -6.520 -10.141 1.00 68.81 92 LYS A O 1
ATOM 695 N N . LYS A 1 93 ? -1.580 -7.182 -8.198 1.00 78.00 93 LYS A N 1
ATOM 696 C CA . LYS A 1 93 ? -1.273 -8.535 -8.677 1.00 78.00 93 LYS A CA 1
ATOM 697 C C . LYS A 1 93 ? -2.528 -9.204 -9.248 1.00 78.00 93 LYS A C 1
ATOM 699 O O . LYS A 1 93 ? -3.599 -9.147 -8.641 1.00 78.00 93 LYS A O 1
ATOM 704 N N . GLY A 1 94 ? -2.387 -9.852 -10.398 1.00 80.38 94 GLY A N 1
ATOM 705 C CA . GLY A 1 94 ? -3.496 -10.468 -11.121 1.00 80.38 94 GLY A CA 1
ATOM 706 C C . GLY A 1 94 ? -4.175 -9.553 -12.146 1.00 80.38 94 GLY A C 1
ATOM 707 O O . GLY A 1 94 ? -5.095 -10.005 -12.829 1.00 80.38 94 GLY A O 1
ATOM 708 N N . GLU A 1 95 ? -3.756 -8.289 -12.264 1.00 85.25 95 GLU A N 1
ATOM 709 C CA . GLU A 1 95 ? -4.279 -7.364 -13.275 1.00 85.25 95 GLU A CA 1
ATOM 710 C C . GLU A 1 95 ? -4.030 -7.897 -14.694 1.00 85.25 95 GLU A C 1
ATOM 712 O O . GLU A 1 95 ? -3.017 -8.549 -14.952 1.00 85.25 95 GLU A O 1
ATOM 717 N N . SER A 1 96 ? -4.965 -7.667 -15.619 1.00 91.88 96 SER A N 1
ATOM 718 C CA . SER A 1 96 ? -4.856 -8.224 -16.973 1.00 91.88 96 SER A CA 1
ATOM 719 C C . SER A 1 96 ? -3.854 -7.456 -17.838 1.00 91.88 96 SER A C 1
ATOM 721 O O . SER A 1 96 ? -3.800 -6.228 -17.763 1.00 91.88 96 SER A O 1
ATOM 723 N N . LYS A 1 97 ? -3.136 -8.155 -18.731 1.00 92.38 97 LYS A N 1
ATOM 724 C CA . LYS A 1 97 ? -2.287 -7.541 -19.774 1.00 92.38 97 LYS A CA 1
ATOM 725 C C . LYS A 1 97 ? -2.993 -6.390 -20.496 1.00 92.38 97 LYS A C 1
ATOM 727 O O . LYS A 1 97 ? -2.418 -5.316 -20.628 1.00 92.38 97 LYS A O 1
ATOM 732 N N . THR A 1 98 ? -4.255 -6.580 -20.881 1.00 91.62 98 THR A N 1
ATOM 733 C CA . THR A 1 98 ? -5.068 -5.556 -21.552 1.00 91.62 98 THR A CA 1
ATOM 734 C C . THR A 1 98 ? -5.207 -4.288 -20.710 1.00 91.62 98 THR A C 1
ATOM 736 O O . THR A 1 98 ? -4.958 -3.191 -21.213 1.00 91.62 98 THR A O 1
ATOM 739 N N . THR A 1 99 ? -5.529 -4.428 -19.420 1.00 88.31 99 THR A N 1
ATOM 740 C CA . THR A 1 99 ? -5.607 -3.286 -18.501 1.00 88.31 99 THR A CA 1
ATOM 741 C C . THR A 1 99 ? -4.271 -2.548 -18.445 1.00 88.31 99 THR A C 1
ATOM 743 O O . THR A 1 99 ? -4.241 -1.334 -18.639 1.00 88.31 99 THR A O 1
ATOM 746 N N . LEU A 1 100 ? -3.161 -3.270 -18.251 1.00 86.19 100 LEU A N 1
ATOM 747 C CA . LEU A 1 100 ? -1.818 -2.681 -18.161 1.00 86.19 100 LEU A CA 1
ATOM 748 C C . LEU A 1 100 ? -1.462 -1.873 -19.413 1.00 86.19 100 LEU A C 1
ATOM 750 O O . LEU A 1 100 ? -0.990 -0.743 -19.304 1.00 86.19 100 LEU A O 1
ATOM 754 N N . THR A 1 101 ? -1.751 -2.417 -20.597 1.00 87.62 101 THR A N 1
ATOM 755 C CA . THR A 1 101 ? -1.439 -1.760 -21.873 1.00 87.62 101 THR A CA 1
ATOM 756 C C . THR A 1 101 ? -2.259 -0.500 -22.139 1.00 87.62 101 THR A C 1
ATOM 758 O O . THR A 1 101 ? -1.800 0.380 -22.859 1.00 87.62 101 THR A O 1
ATOM 761 N N . SER A 1 102 ? -3.443 -0.379 -21.532 1.00 85.31 102 SER A N 1
ATOM 762 C CA . SER A 1 102 ? -4.351 0.757 -21.737 1.00 85.31 102 SER A CA 1
ATOM 763 C C . SER A 1 102 ? -4.026 1.997 -20.895 1.00 85.31 102 SER A C 1
ATOM 765 O O . SER A 1 102 ? -4.571 3.068 -21.144 1.00 85.31 102 SER A O 1
ATOM 767 N N . LEU A 1 103 ? -3.144 1.876 -19.897 1.00 73.44 103 LEU A N 1
ATOM 768 C CA . LEU A 1 103 ? -2.975 2.891 -18.850 1.00 73.44 103 LEU A CA 1
ATOM 769 C C . LEU A 1 103 ? -2.027 4.042 -19.197 1.00 73.44 103 LEU A C 1
ATOM 771 O O . LEU A 1 103 ? -1.917 4.981 -18.414 1.00 73.44 103 LEU A O 1
ATOM 775 N N . GLY A 1 104 ? -1.350 3.986 -20.346 1.00 76.31 104 GLY A N 1
ATOM 776 C CA . GLY A 1 104 ? -0.493 5.082 -20.805 1.00 76.31 104 GLY A CA 1
ATOM 777 C C . GLY A 1 104 ? 0.659 5.395 -19.846 1.00 76.31 104 GLY A C 1
ATOM 778 O O . GLY A 1 104 ? 0.976 6.557 -19.618 1.00 76.31 104 GLY A O 1
ATOM 779 N N . VAL A 1 105 ? 1.288 4.366 -19.264 1.00 79.75 105 VAL A N 1
ATOM 780 C CA . VAL A 1 105 ? 2.392 4.532 -18.295 1.00 79.75 105 VAL A CA 1
ATOM 781 C C . VAL A 1 105 ? 3.717 4.992 -18.914 1.00 79.75 105 VAL A C 1
ATOM 783 O O . VAL A 1 105 ? 4.687 5.202 -18.190 1.00 79.75 105 VAL A O 1
ATOM 786 N N . GLY A 1 106 ? 3.770 5.124 -20.237 1.00 85.75 106 GLY A N 1
ATOM 787 C CA . GLY A 1 106 ? 4.946 5.489 -21.015 1.00 85.75 106 GLY A CA 1
ATOM 788 C C . GLY 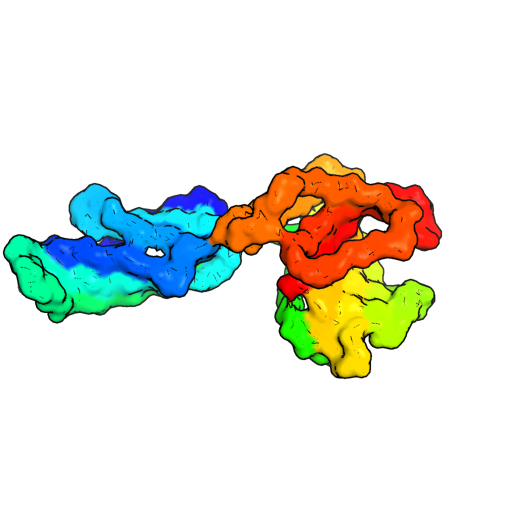A 1 106 ? 4.809 5.026 -22.464 1.00 85.75 106 GLY A C 1
ATOM 789 O O . GLY A 1 106 ? 3.748 4.550 -22.879 1.00 85.75 106 GLY A O 1
ATOM 790 N N . THR A 1 107 ? 5.897 5.130 -23.217 1.00 89.81 107 THR A N 1
ATOM 791 C CA . THR A 1 107 ? 6.013 4.571 -24.567 1.00 89.81 107 THR A CA 1
ATOM 792 C C . THR A 1 107 ? 6.489 3.127 -24.455 1.00 89.81 107 THR A C 1
ATOM 794 O O . THR A 1 107 ? 7.504 2.863 -23.815 1.00 89.81 107 THR A O 1
ATOM 797 N N . MET A 1 108 ? 5.761 2.179 -25.049 1.00 90.56 108 MET A N 1
ATOM 798 C CA . MET A 1 108 ? 6.186 0.776 -25.055 1.00 90.56 108 MET A CA 1
ATOM 799 C C . MET A 1 108 ? 7.494 0.625 -25.842 1.00 90.56 108 MET A C 1
ATOM 801 O O . MET A 1 108 ? 7.594 1.082 -26.980 1.00 90.56 108 MET A O 1
ATOM 805 N N . ASP A 1 109 ? 8.480 -0.018 -25.227 1.00 89.06 109 ASP A N 1
ATOM 806 C CA . ASP A 1 109 ? 9.731 -0.431 -25.854 1.00 89.06 109 ASP A CA 1
ATOM 807 C C . ASP A 1 109 ? 9.526 -1.838 -26.424 1.00 89.06 109 ASP A C 1
ATOM 809 O O . ASP A 1 109 ? 9.585 -2.836 -25.700 1.00 89.06 109 ASP A O 1
ATOM 813 N N . ASN A 1 110 ? 9.190 -1.908 -27.713 1.00 90.19 110 ASN A N 1
ATOM 814 C CA . ASN A 1 110 ? 8.886 -3.173 -28.384 1.00 90.19 110 ASN A CA 1
ATOM 815 C C . ASN A 1 110 ? 10.114 -4.083 -28.520 1.00 90.19 110 ASN A C 1
ATOM 817 O O . ASN A 1 110 ? 9.938 -5.294 -28.610 1.00 90.19 110 ASN A O 1
ATOM 821 N N . ASP A 1 111 ? 11.325 -3.523 -28.501 1.00 86.88 111 ASP A N 1
ATOM 822 C CA . ASP A 1 111 ? 12.562 -4.292 -28.660 1.00 86.88 111 ASP A CA 1
ATOM 823 C C . ASP A 1 111 ? 12.927 -5.027 -27.362 1.00 86.88 111 ASP A C 1
ATOM 825 O O . ASP A 1 111 ? 13.503 -6.115 -27.395 1.00 86.88 111 ASP A O 1
ATOM 829 N N . GLN A 1 112 ? 12.566 -4.454 -26.208 1.00 83.44 112 GLN A N 1
ATOM 830 C CA . GLN A 1 112 ? 12.780 -5.067 -24.890 1.00 83.44 112 GLN A CA 1
ATOM 831 C C . GLN A 1 112 ? 11.550 -5.817 -24.356 1.00 83.44 112 GLN A C 1
ATOM 833 O O . GLN A 1 112 ? 11.658 -6.571 -23.385 1.00 83.44 112 GLN A O 1
ATOM 838 N N . SER A 1 113 ? 10.380 -5.619 -24.965 1.00 86.56 113 SER A N 1
ATOM 839 C CA . SER A 1 113 ? 9.149 -6.303 -24.569 1.00 86.56 113 SER A CA 1
ATOM 840 C C . SER A 1 113 ? 9.067 -7.721 -25.140 1.00 86.56 113 SER A C 1
ATOM 842 O O . SER A 1 113 ? 9.491 -8.011 -26.252 1.00 86.56 113 SER A O 1
ATOM 844 N N . THR A 1 114 ? 8.468 -8.622 -24.369 1.00 90.19 114 THR A N 1
ATOM 845 C CA . THR A 1 114 ? 8.180 -10.014 -24.734 1.00 90.19 114 THR A CA 1
ATOM 846 C C . THR A 1 114 ? 6.741 -10.361 -24.346 1.00 90.19 114 THR A C 1
ATOM 848 O O . THR A 1 114 ? 6.016 -9.545 -23.772 1.00 90.19 114 THR A O 1
ATOM 851 N N . ASP A 1 115 ? 6.308 -11.600 -24.586 1.00 88.56 115 ASP A N 1
ATOM 852 C CA . ASP A 1 115 ? 4.983 -12.043 -24.140 1.00 88.56 115 ASP A CA 1
ATOM 853 C C . ASP A 1 115 ? 4.796 -11.955 -22.622 1.00 88.56 115 ASP A C 1
ATOM 855 O O . ASP A 1 115 ? 3.684 -11.670 -22.166 1.00 88.56 115 ASP A O 1
ATOM 859 N N . LYS A 1 116 ? 5.885 -12.135 -21.862 1.00 89.75 116 LYS A N 1
ATOM 860 C CA . LYS A 1 116 ? 5.899 -12.150 -20.393 1.00 89.75 116 LYS A CA 1
ATOM 861 C C . LYS A 1 116 ? 6.400 -10.858 -19.758 1.00 89.75 116 LYS A C 1
ATOM 863 O O . LYS A 1 116 ? 6.190 -10.664 -18.566 1.00 89.75 116 LYS A O 1
ATOM 868 N N . LEU A 1 117 ? 7.060 -9.986 -20.517 1.00 88.69 117 LEU A N 1
ATOM 869 C CA . LEU A 1 117 ? 7.612 -8.728 -20.018 1.00 88.69 117 LEU A CA 1
ATOM 870 C C . LEU A 1 117 ? 7.123 -7.572 -20.879 1.00 88.69 117 LEU A C 1
ATOM 872 O O . LEU A 1 117 ? 7.419 -7.525 -22.064 1.00 88.69 117 LEU A O 1
ATOM 876 N N . LEU A 1 118 ? 6.416 -6.616 -20.288 1.00 88.75 118 LEU A N 1
ATOM 877 C CA . LEU A 1 118 ? 6.047 -5.377 -20.969 1.00 88.75 118 LEU A CA 1
ATOM 878 C C . LEU A 1 118 ? 6.958 -4.266 -20.471 1.00 88.75 118 LEU A C 1
ATOM 880 O O . LEU A 1 118 ? 6.883 -3.908 -19.296 1.00 88.75 118 LEU A O 1
ATOM 884 N N . VAL A 1 119 ? 7.803 -3.731 -21.344 1.00 88.19 119 VAL A N 1
ATOM 885 C CA . VAL A 1 119 ? 8.754 -2.671 -21.007 1.00 88.19 119 VAL A CA 1
ATOM 886 C C . VAL A 1 119 ? 8.229 -1.349 -21.549 1.00 88.19 119 VAL A C 1
ATOM 888 O O . VAL A 1 119 ? 7.920 -1.220 -22.730 1.00 88.19 119 VAL A O 1
ATOM 891 N N . TYR A 1 120 ? 8.127 -0.356 -20.675 1.00 87.25 120 TYR A N 1
ATOM 892 C CA . TYR A 1 120 ? 7.732 1.004 -21.015 1.00 87.25 120 TYR A CA 1
ATOM 893 C C . TYR A 1 120 ? 8.860 1.953 -20.666 1.00 87.25 120 TYR A C 1
ATOM 895 O O . TYR A 1 120 ? 9.307 1.992 -19.520 1.00 87.25 120 TYR A O 1
ATOM 903 N N . THR A 1 121 ? 9.278 2.751 -21.639 1.00 85.94 121 THR A N 1
ATOM 904 C CA . THR A 1 121 ? 10.157 3.894 -21.417 1.00 85.94 121 THR A CA 1
ATOM 905 C C . THR A 1 121 ? 9.322 5.113 -21.058 1.00 85.94 121 THR A C 1
ATOM 907 O O . THR A 1 121 ? 8.219 5.333 -21.571 1.00 85.94 121 THR A O 1
ATOM 910 N N . ARG A 1 122 ? 9.840 5.919 -20.143 1.00 80.81 122 ARG A N 1
ATOM 911 C CA . ARG A 1 122 ? 9.268 7.208 -19.777 1.00 80.81 122 ARG A CA 1
ATOM 912 C C . ARG A 1 122 ? 10.304 8.270 -20.073 1.00 80.81 122 ARG A C 1
ATOM 914 O O . ARG A 1 122 ? 11.478 8.087 -19.772 1.00 80.81 122 ARG A O 1
ATOM 921 N N . THR A 1 123 ? 9.861 9.403 -20.612 1.00 73.12 123 THR A N 1
ATOM 922 C CA . THR A 1 123 ? 10.665 10.618 -20.498 1.00 73.12 123 THR A CA 1
ATOM 923 C C . THR A 1 123 ? 10.797 10.898 -19.005 1.00 73.12 123 THR A C 1
ATOM 925 O O . THR A 1 123 ? 9.758 11.076 -18.357 1.00 73.12 123 THR A O 1
ATOM 928 N N . PRO A 1 124 ? 12.013 10.894 -18.438 1.00 62.72 124 PRO A N 1
ATOM 929 C CA . PRO A 1 124 ? 12.178 11.065 -17.006 1.00 62.72 124 PRO A CA 1
ATOM 930 C C . PRO A 1 124 ? 11.664 12.453 -16.653 1.00 62.72 124 PRO A C 1
ATOM 932 O O . PRO A 1 124 ? 12.216 13.462 -17.097 1.00 62.72 124 PRO A O 1
ATOM 935 N N . ASP A 1 125 ? 10.564 12.527 -15.906 1.00 63.41 125 ASP A N 1
ATOM 936 C CA . ASP A 1 125 ? 10.165 13.806 -15.344 1.00 63.41 125 ASP A CA 1
ATOM 937 C C . ASP A 1 125 ? 11.158 14.165 -14.224 1.00 63.41 125 ASP A C 1
ATOM 939 O O . ASP A 1 125 ? 11.700 13.297 -13.527 1.00 63.41 125 ASP A O 1
ATOM 943 N N . ALA A 1 126 ? 11.421 15.461 -14.057 1.00 55.28 126 ALA A N 1
ATOM 944 C CA . ALA A 1 126 ? 12.385 15.959 -1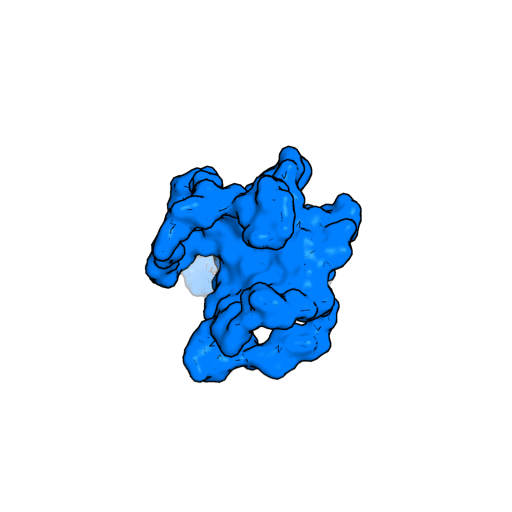3.075 1.00 55.28 126 ALA A CA 1
ATOM 945 C C . ALA A 1 126 ? 12.012 15.606 -11.615 1.00 55.28 126 ALA A C 1
ATOM 947 O O . ALA A 1 126 ? 12.799 15.841 -10.697 1.00 55.28 126 ALA A O 1
ATOM 948 N N . VAL A 1 127 ? 10.810 15.071 -11.378 1.00 57.44 127 VAL A N 1
ATOM 949 C CA . VAL A 1 127 ? 10.238 14.838 -10.048 1.00 57.44 127 VAL A CA 1
ATOM 950 C C . VAL A 1 127 ? 10.418 13.384 -9.605 1.00 57.44 127 VAL A C 1
ATOM 952 O O . VAL A 1 127 ? 10.660 13.133 -8.421 1.00 57.44 127 VAL A O 1
ATOM 955 N N . ASN A 1 128 ? 10.358 12.432 -10.529 1.00 66.69 128 ASN A N 1
ATOM 956 C CA . ASN A 1 128 ? 10.245 11.006 -10.242 1.00 66.69 128 ASN A CA 1
ATOM 957 C C . ASN A 1 128 ? 11.472 10.212 -10.684 1.00 66.69 128 ASN A C 1
ATOM 959 O O . ASN A 1 128 ? 11.754 9.174 -10.090 1.00 66.69 128 ASN A O 1
ATOM 963 N N . GLY A 1 129 ? 12.218 10.706 -11.682 1.00 74.06 129 GLY A N 1
ATOM 964 C CA . GLY A 1 129 ? 13.461 10.084 -12.144 1.00 74.06 129 GLY A CA 1
ATOM 965 C C . GLY A 1 129 ? 13.304 8.631 -12.597 1.00 74.06 129 GLY A C 1
ATOM 966 O O . GLY A 1 129 ? 14.288 7.904 -12.568 1.00 74.06 129 GLY A O 1
ATOM 967 N N . VAL A 1 130 ? 12.084 8.202 -12.944 1.00 79.31 130 VAL A N 1
ATOM 968 C CA . VAL A 1 130 ? 11.769 6.863 -13.454 1.00 79.31 130 VAL A CA 1
ATOM 969 C C . VAL A 1 130 ? 11.988 6.866 -14.964 1.00 79.31 130 VAL A C 1
ATOM 971 O O . VAL A 1 130 ? 11.242 7.531 -15.680 1.00 79.31 130 VAL A O 1
ATOM 974 N N . ASP A 1 131 ? 12.966 6.100 -15.439 1.00 80.12 131 ASP A N 1
ATOM 975 C CA . ASP A 1 131 ? 13.260 5.957 -16.869 1.00 80.12 131 ASP A CA 1
ATOM 976 C C . ASP A 1 131 ? 12.451 4.814 -17.497 1.00 80.12 131 ASP A C 1
ATOM 978 O O . ASP A 1 131 ? 12.032 4.906 -18.652 1.00 80.12 131 ASP A O 1
ATOM 982 N N . LYS A 1 132 ? 12.216 3.723 -16.748 1.00 81.56 132 LYS A N 1
ATOM 983 C CA . LYS A 1 132 ? 11.472 2.554 -17.245 1.00 81.56 132 LYS A CA 1
ATOM 984 C C . LYS A 1 132 ? 10.493 2.000 -16.221 1.00 81.56 132 LYS A C 1
ATOM 986 O O . LYS A 1 132 ? 10.757 2.004 -15.020 1.00 81.56 132 LYS A O 1
ATOM 991 N N . ILE A 1 133 ? 9.383 1.459 -16.709 1.00 82.81 133 ILE A N 1
ATOM 992 C CA . ILE A 1 133 ? 8.466 0.601 -15.955 1.00 82.81 133 ILE A CA 1
ATOM 993 C C . ILE A 1 133 ? 8.379 -0.733 -16.684 1.00 82.81 133 ILE A C 1
ATOM 995 O O . ILE A 1 133 ? 8.213 -0.761 -17.900 1.00 82.81 133 ILE A O 1
ATOM 999 N N . ILE A 1 134 ? 8.486 -1.835 -15.949 1.00 84.00 134 ILE A N 1
ATOM 1000 C CA . ILE A 1 134 ? 8.429 -3.185 -16.511 1.00 84.00 134 ILE A CA 1
ATOM 1001 C C . ILE A 1 134 ? 7.304 -3.947 -15.819 1.00 84.00 134 ILE A C 1
ATOM 1003 O O . ILE A 1 134 ? 7.260 -4.000 -14.592 1.00 84.00 134 ILE A O 1
ATOM 1007 N N . PHE A 1 135 ? 6.400 -4.556 -16.574 1.00 85.69 135 PHE A N 1
ATOM 1008 C CA . PHE A 1 135 ? 5.412 -5.488 -16.035 1.00 85.69 135 PHE A CA 1
ATOM 1009 C C . PHE A 1 135 ? 5.812 -6.915 -16.364 1.00 85.69 135 PHE A C 1
ATOM 1011 O O . PHE A 1 135 ? 6.018 -7.239 -17.528 1.00 85.69 135 PHE A O 1
ATOM 1018 N N . GLU A 1 136 ? 5.876 -7.766 -15.348 1.00 86.25 136 GLU A N 1
ATOM 1019 C CA . GLU A 1 136 ? 6.063 -9.205 -15.498 1.00 86.25 136 GLU A CA 1
ATOM 1020 C C . GLU A 1 136 ? 4.716 -9.912 -15.393 1.00 86.25 136 GLU A C 1
ATOM 1022 O O . GLU A 1 136 ? 3.951 -9.684 -14.449 1.00 86.25 136 GLU A O 1
ATOM 1027 N N . LEU A 1 137 ? 4.437 -10.764 -16.374 1.00 88.44 137 LEU A N 1
ATOM 1028 C CA . LEU A 1 137 ? 3.196 -11.506 -16.522 1.00 88.44 137 LEU A CA 1
ATOM 1029 C C . LEU A 1 137 ? 3.425 -13.005 -16.327 1.00 88.44 137 LEU A C 1
ATOM 1031 O O . LEU A 1 137 ? 4.478 -13.538 -16.679 1.00 88.44 137 LEU A O 1
ATOM 1035 N N . ASP A 1 138 ? 2.412 -13.691 -15.806 1.00 89.50 138 ASP A N 1
ATOM 1036 C CA . ASP A 1 138 ? 2.353 -15.151 -15.827 1.00 89.50 138 ASP A CA 1
ATOM 1037 C C . ASP A 1 138 ? 1.886 -15.685 -17.192 1.00 89.50 138 ASP A C 1
ATOM 1039 O O . ASP A 1 138 ? 1.518 -14.936 -18.101 1.00 89.50 138 ASP A O 1
ATOM 1043 N N . ASP A 1 139 ? 1.855 -17.013 -17.326 1.00 93.75 139 ASP A N 1
ATOM 1044 C CA . ASP A 1 139 ? 1.389 -17.701 -18.538 1.00 93.75 139 ASP A CA 1
ATOM 1045 C C . ASP A 1 139 ? -0.097 -17.433 -18.858 1.00 93.75 139 ASP A C 1
ATOM 1047 O O . ASP A 1 139 ? -0.559 -17.700 -19.964 1.00 93.75 139 ASP A O 1
ATOM 1051 N N . SER A 1 140 ? -0.855 -16.880 -17.905 1.00 95.31 140 SER A N 1
ATOM 1052 C CA . SER A 1 140 ? -2.254 -16.466 -18.066 1.00 95.31 140 SER A CA 1
ATOM 1053 C C . SER A 1 140 ? -2.400 -14.969 -18.375 1.00 95.31 140 SER A C 1
ATOM 1055 O O . SER A 1 140 ? -3.510 -14.429 -18.296 1.00 95.31 140 SER A O 1
ATOM 1057 N N . ASN A 1 141 ? -1.308 -14.286 -18.743 1.00 95.06 141 ASN A N 1
ATOM 1058 C CA . ASN A 1 141 ? -1.269 -12.848 -19.019 1.00 95.06 141 ASN A CA 1
ATOM 1059 C C . ASN A 1 141 ? -1.754 -11.990 -17.837 1.00 95.06 141 ASN A C 1
ATOM 1061 O O . ASN A 1 141 ? -2.404 -10.950 -18.029 1.00 95.06 141 ASN A O 1
ATOM 1065 N N . LYS A 1 142 ? -1.473 -12.429 -16.607 1.00 89.00 142 LYS A N 1
ATOM 1066 C CA . LYS A 1 142 ? -1.790 -11.694 -15.382 1.00 89.00 142 LYS A CA 1
ATOM 1067 C C . LYS A 1 142 ? -0.533 -11.123 -14.749 1.00 89.00 142 LYS A C 1
ATOM 1069 O O . LYS A 1 142 ? 0.503 -11.778 -14.717 1.00 89.00 142 LYS A O 1
ATOM 1074 N N . LEU A 1 143 ? -0.643 -9.913 -14.206 1.00 84.75 143 LEU A N 1
ATOM 1075 C CA . LEU A 1 143 ? 0.461 -9.241 -13.530 1.00 84.75 143 LEU A CA 1
ATOM 1076 C C . LEU A 1 143 ? 0.961 -10.060 -12.336 1.00 84.75 143 LEU A C 1
ATOM 1078 O O . LEU A 1 143 ? 0.210 -10.315 -11.391 1.00 84.75 143 LEU A O 1
ATOM 1082 N N . VAL A 1 144 ? 2.246 -10.394 -12.348 1.00 83.00 144 VAL A N 1
ATOM 1083 C CA . VAL A 1 144 ? 2.952 -11.051 -11.243 1.00 83.00 144 VAL A CA 1
ATOM 1084 C C . VAL A 1 144 ? 3.765 -10.041 -10.450 1.00 83.00 144 VAL A C 1
ATOM 1086 O O . VAL A 1 144 ? 3.763 -10.097 -9.218 1.00 83.00 144 VAL A O 1
ATOM 1089 N N . ALA A 1 145 ? 4.443 -9.136 -11.154 1.00 77.69 145 ALA A N 1
ATOM 1090 C CA . ALA A 1 145 ? 5.276 -8.108 -10.559 1.00 77.69 145 ALA A CA 1
ATOM 1091 C C . ALA A 1 145 ? 5.365 -6.875 -11.460 1.00 77.69 145 ALA A C 1
ATOM 1093 O O . ALA A 1 145 ? 5.288 -6.961 -12.685 1.00 77.69 145 ALA A O 1
ATOM 1094 N N . THR A 1 146 ? 5.585 -5.726 -10.836 1.00 78.31 146 THR A N 1
ATOM 1095 C CA . THR A 1 146 ? 5.974 -4.498 -11.530 1.00 78.31 146 THR A CA 1
ATOM 1096 C C . THR A 1 146 ? 7.407 -4.174 -11.137 1.00 78.31 146 THR A C 1
ATOM 1098 O O . THR A 1 146 ? 7.789 -4.374 -9.986 1.00 78.31 146 THR A O 1
ATOM 1101 N N . TYR A 1 147 ? 8.185 -3.637 -12.065 1.00 79.75 147 TYR A N 1
ATOM 1102 C CA . TYR A 1 147 ? 9.490 -3.067 -11.802 1.00 79.75 147 TYR A CA 1
ATOM 1103 C C . TYR A 1 147 ? 9.511 -1.615 -12.236 1.00 79.75 147 TYR A C 1
ATOM 1105 O O . TYR A 1 147 ? 8.826 -1.234 -13.185 1.00 79.75 147 TYR A O 1
ATOM 1113 N N . ALA A 1 148 ? 10.324 -0.813 -11.568 1.00 78.56 148 ALA A N 1
ATOM 1114 C CA . ALA A 1 148 ? 10.653 0.517 -12.040 1.00 78.56 148 ALA A CA 1
ATOM 1115 C C . ALA A 1 148 ? 12.157 0.723 -12.014 1.00 78.56 148 ALA A C 1
ATOM 1117 O O . ALA A 1 148 ? 12.795 0.379 -11.024 1.00 78.56 148 ALA A O 1
ATOM 1118 N N . TYR A 1 149 ? 12.686 1.287 -13.089 1.00 78.06 149 TYR A N 1
ATOM 1119 C CA . TYR A 1 149 ? 14.077 1.680 -13.220 1.00 78.06 149 TYR A CA 1
ATOM 1120 C C . TYR A 1 149 ? 14.174 3.192 -13.066 1.00 78.06 149 TYR A C 1
ATOM 1122 O O . TYR A 1 149 ? 13.445 3.924 -13.739 1.00 78.06 149 TYR A O 1
ATOM 1130 N N . LEU A 1 150 ? 15.047 3.647 -12.178 1.00 78.00 150 LEU A N 1
ATOM 1131 C CA . LEU A 1 150 ? 15.270 5.051 -11.884 1.00 78.00 150 LEU A CA 1
ATOM 1132 C C . LEU A 1 150 ? 16.704 5.455 -12.198 1.00 78.00 150 LEU A C 1
ATOM 1134 O O . LEU A 1 150 ? 17.627 4.658 -12.047 1.00 78.00 150 LEU A O 1
ATOM 1138 N N . GLN A 1 151 ? 16.913 6.733 -12.489 1.00 76.69 151 GLN A N 1
ATOM 1139 C CA . GLN A 1 151 ? 18.255 7.303 -12.517 1.00 76.69 151 GLN A CA 1
ATOM 1140 C C . GLN A 1 151 ? 18.908 7.166 -11.145 1.00 76.69 151 GLN A C 1
ATOM 1142 O O . GLN A 1 151 ? 18.299 7.505 -10.120 1.00 76.69 151 GLN A O 1
ATOM 1147 N N . ASP A 1 152 ? 20.156 6.710 -11.113 1.00 77.19 152 ASP A N 1
ATOM 1148 C CA . ASP A 1 152 ? 20.881 6.563 -9.861 1.00 77.19 152 ASP A CA 1
ATOM 1149 C C . ASP A 1 152 ? 21.394 7.920 -9.353 1.00 77.19 152 ASP A C 1
ATOM 1151 O O . ASP A 1 152 ? 22.482 8.385 -9.688 1.00 77.19 152 ASP A O 1
ATOM 1155 N N . THR A 1 153 ? 20.579 8.579 -8.530 1.00 77.44 153 THR A N 1
ATOM 1156 C CA . THR A 1 153 ? 20.921 9.841 -7.864 1.00 77.44 153 THR A CA 1
ATOM 1157 C C . THR A 1 153 ? 20.710 9.718 -6.354 1.00 77.44 153 THR A C 1
ATOM 1159 O O . THR A 1 153 ? 19.842 8.951 -5.923 1.00 77.44 153 THR A O 1
ATOM 1162 N N . PRO A 1 154 ? 21.422 10.499 -5.514 1.00 79.75 154 PRO A N 1
ATOM 1163 C CA . PRO A 1 154 ? 21.188 10.503 -4.066 1.00 79.75 154 PRO A CA 1
ATOM 1164 C C . PRO A 1 154 ? 19.713 10.718 -3.689 1.00 79.75 154 PRO A C 1
ATOM 1166 O O . PRO A 1 154 ? 19.185 10.013 -2.833 1.00 79.75 154 PRO A O 1
ATOM 1169 N N . ASN A 1 155 ? 19.024 11.618 -4.399 1.00 81.94 155 ASN A N 1
ATOM 1170 C CA . ASN A 1 155 ? 17.598 11.892 -4.214 1.00 81.94 155 ASN A CA 1
ATOM 1171 C C . ASN A 1 155 ? 16.720 10.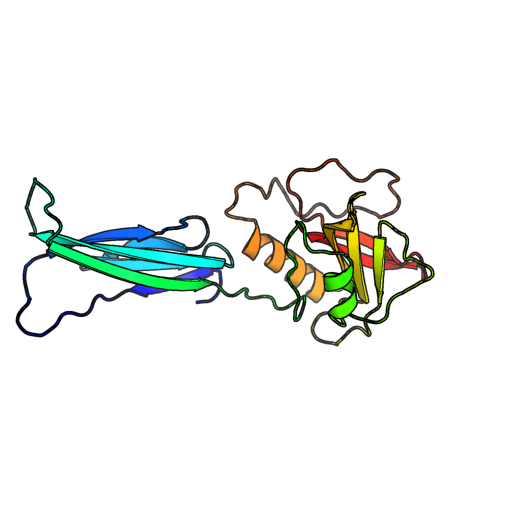667 -4.536 1.00 81.94 155 ASN A C 1
ATOM 1173 O O . ASN A 1 155 ? 15.812 10.336 -3.778 1.00 81.94 155 ASN A O 1
ATOM 1177 N N . ASN A 1 156 ? 16.995 9.953 -5.632 1.00 77.38 156 ASN A N 1
ATOM 1178 C CA . ASN A 1 156 ? 16.217 8.766 -6.004 1.00 77.38 156 ASN A CA 1
ATOM 1179 C C . ASN A 1 156 ? 16.485 7.578 -5.069 1.00 77.38 156 ASN A C 1
ATOM 1181 O O . ASN A 1 156 ? 15.545 6.857 -4.736 1.00 77.38 156 ASN A O 1
ATOM 1185 N N . ARG A 1 157 ? 17.720 7.409 -4.572 1.00 77.75 157 ARG A N 1
ATOM 1186 C CA . ARG A 1 157 ? 18.051 6.411 -3.535 1.00 77.75 157 ARG A CA 1
ATOM 1187 C C . ARG A 1 157 ? 17.298 6.672 -2.231 1.00 77.75 157 ARG A C 1
ATOM 1189 O O . ARG A 1 157 ? 16.731 5.743 -1.650 1.00 77.75 157 ARG A O 1
ATOM 1196 N N . GLU A 1 158 ? 17.270 7.927 -1.777 1.00 80.69 158 GLU A N 1
ATOM 1197 C CA . GLU A 1 158 ? 16.529 8.322 -0.576 1.00 80.69 158 GLU A CA 1
ATOM 1198 C C . GLU A 1 158 ? 15.037 8.043 -0.747 1.00 80.69 158 GLU A C 1
ATOM 1200 O O . GLU A 1 158 ? 14.432 7.358 0.081 1.00 80.69 158 GLU A O 1
ATOM 1205 N N . LYS A 1 159 ? 14.450 8.506 -1.854 1.00 79.56 159 LYS A N 1
ATOM 1206 C CA . LYS A 1 159 ? 13.038 8.260 -2.130 1.00 79.56 159 LYS A CA 1
ATOM 1207 C C . LYS A 1 159 ? 12.744 6.758 -2.185 1.00 79.56 159 LYS A C 1
ATOM 1209 O O . LYS A 1 159 ? 11.783 6.311 -1.565 1.00 79.56 159 LYS A O 1
ATOM 1214 N N . ALA A 1 160 ? 13.559 5.961 -2.878 1.00 77.38 160 ALA A N 1
ATOM 1215 C CA . ALA A 1 160 ? 13.358 4.514 -2.984 1.00 77.38 160 ALA A CA 1
ATOM 1216 C C . ALA A 1 160 ? 13.385 3.834 -1.608 1.00 77.38 160 ALA A C 1
ATOM 1218 O O . ALA A 1 160 ? 12.541 2.987 -1.309 1.00 77.38 160 ALA A O 1
ATOM 1219 N N . THR A 1 161 ? 14.299 4.268 -0.739 1.00 78.00 161 THR A N 1
ATOM 1220 C CA . THR A 1 161 ? 14.368 3.822 0.657 1.00 78.00 161 THR A CA 1
ATOM 1221 C C . THR A 1 161 ? 13.085 4.177 1.407 1.00 78.00 161 THR A C 1
ATOM 1223 O O . THR A 1 161 ? 12.439 3.298 1.979 1.00 78.00 161 THR A O 1
ATOM 1226 N N . GLN A 1 162 ? 12.658 5.440 1.342 1.00 81.19 162 GLN A N 1
ATOM 1227 C CA . GLN A 1 162 ? 11.426 5.905 1.979 1.00 81.19 162 GLN A CA 1
ATOM 1228 C C . GLN A 1 162 ? 10.193 5.138 1.465 1.00 81.19 162 GLN A C 1
ATOM 1230 O O . GLN A 1 162 ? 9.345 4.750 2.266 1.00 81.19 162 GLN A O 1
ATOM 1235 N N . TYR A 1 163 ? 10.109 4.840 0.164 1.00 79.75 163 TYR A N 1
ATOM 1236 C CA . TYR A 1 163 ? 9.032 4.031 -0.414 1.00 79.75 163 TYR A CA 1
ATOM 1237 C C . TYR A 1 163 ? 8.958 2.638 0.221 1.00 79.75 163 TYR A C 1
ATOM 1239 O O . TYR A 1 163 ? 7.865 2.173 0.568 1.00 79.75 163 TYR A O 1
ATOM 1247 N N . ILE A 1 164 ? 10.110 1.975 0.368 1.00 75.88 164 ILE A N 1
ATOM 1248 C CA . ILE A 1 164 ? 10.201 0.633 0.950 1.00 75.88 164 ILE A CA 1
ATOM 1249 C C . ILE A 1 164 ? 9.791 0.665 2.421 1.00 75.88 164 ILE A C 1
ATOM 1251 O O . ILE A 1 164 ? 8.969 -0.147 2.854 1.00 75.88 164 ILE A O 1
ATOM 1255 N N . GLU A 1 165 ? 10.315 1.622 3.184 1.00 78.69 165 GLU A N 1
ATOM 1256 C CA . GLU A 1 165 ? 9.961 1.793 4.592 1.00 78.69 165 GLU A CA 1
ATOM 1257 C C . GLU A 1 165 ? 8.451 1.991 4.771 1.00 78.69 165 GLU A C 1
ATOM 1259 O O . GLU A 1 165 ? 7.812 1.282 5.549 1.00 78.69 165 GLU A O 1
ATOM 1264 N N . GLU A 1 166 ? 7.873 2.902 3.990 1.00 81.44 166 GLU A N 1
ATOM 1265 C CA . GLU A 1 166 ? 6.472 3.321 4.074 1.00 81.44 166 GLU A CA 1
ATOM 1266 C C . GLU A 1 166 ? 5.466 2.209 3.777 1.00 81.44 166 GLU A C 1
ATOM 1268 O O . GLU A 1 166 ? 4.313 2.279 4.213 1.00 81.44 166 GLU A O 1
ATOM 1273 N N . ARG A 1 167 ? 5.878 1.188 3.021 1.00 76.38 167 ARG A N 1
ATOM 1274 C CA . ARG A 1 167 ? 4.994 0.119 2.536 1.00 76.38 167 ARG A CA 1
ATOM 1275 C C . ARG A 1 167 ? 5.297 -1.250 3.115 1.00 76.38 167 ARG A C 1
ATOM 1277 O O . ARG A 1 167 ? 4.400 -2.091 3.124 1.00 76.38 167 ARG A O 1
ATOM 1284 N N . PHE A 1 168 ? 6.506 -1.488 3.616 1.00 73.19 168 PHE A N 1
ATOM 1285 C CA . PHE A 1 168 ? 6.916 -2.840 3.996 1.00 73.19 168 PHE A CA 1
ATOM 1286 C C . PHE A 1 168 ? 7.480 -2.956 5.412 1.00 73.19 168 PHE A C 1
ATOM 1288 O O . PHE A 1 168 ? 7.363 -4.043 5.982 1.00 73.19 168 PHE A O 1
ATOM 1295 N N . LYS A 1 169 ? 7.981 -1.873 6.029 1.00 75.19 169 LYS A N 1
ATOM 1296 C CA . LYS A 1 169 ? 8.637 -1.922 7.353 1.00 75.19 169 LYS A CA 1
ATOM 1297 C C . LYS A 1 169 ? 7.808 -2.645 8.420 1.00 75.19 169 LYS A C 1
ATOM 1299 O O . LYS A 1 169 ? 8.312 -3.500 9.138 1.00 75.19 169 LYS A O 1
ATOM 1304 N N . TYR A 1 170 ? 6.513 -2.347 8.486 1.00 68.75 170 TYR A N 1
ATOM 1305 C CA . TYR A 1 170 ? 5.605 -2.887 9.509 1.00 68.75 170 TYR A CA 1
ATOM 1306 C C . TYR A 1 170 ? 4.914 -4.195 9.120 1.00 68.75 170 TYR A C 1
ATOM 1308 O O . TYR A 1 170 ? 4.015 -4.662 9.812 1.00 68.75 170 TYR A O 1
ATOM 1316 N N . THR A 1 171 ? 5.321 -4.807 8.010 1.00 66.31 171 THR A N 1
ATOM 1317 C CA . THR A 1 171 ? 4.768 -6.097 7.582 1.00 66.31 171 THR A CA 1
ATOM 1318 C C . THR A 1 171 ? 5.595 -7.288 8.070 1.00 66.31 171 THR A C 1
ATOM 1320 O O . THR A 1 171 ? 5.234 -8.425 7.783 1.00 66.31 171 THR A O 1
ATOM 1323 N N . GLY A 1 172 ? 6.730 -7.043 8.740 1.00 61.69 172 GLY A N 1
ATOM 1324 C CA . GLY A 1 172 ? 7.718 -8.076 9.081 1.00 61.69 172 GLY A CA 1
ATOM 1325 C C . GLY A 1 172 ? 8.437 -8.667 7.860 1.00 61.69 172 GLY A C 1
ATOM 1326 O O . GLY A 1 172 ? 9.272 -9.550 8.007 1.00 61.69 172 GLY A O 1
ATOM 1327 N N . LYS A 1 173 ? 8.118 -8.179 6.654 1.00 52.44 173 LYS A N 1
ATOM 1328 C CA . LYS A 1 173 ? 8.647 -8.660 5.372 1.00 52.44 173 LYS A CA 1
ATOM 1329 C C . LYS A 1 173 ? 9.858 -7.865 4.883 1.00 52.44 173 LYS A C 1
ATOM 1331 O O . LYS A 1 173 ? 10.453 -8.219 3.875 1.00 52.44 173 LYS A O 1
ATOM 1336 N N . THR A 1 174 ? 10.235 -6.797 5.582 1.00 51.56 174 THR A N 1
ATOM 1337 C CA . THR A 1 174 ? 11.553 -6.174 5.429 1.00 51.56 174 THR A CA 1
ATOM 1338 C C . THR A 1 174 ? 12.549 -6.950 6.279 1.00 51.56 174 THR A C 1
ATOM 1340 O O . THR A 1 174 ? 12.701 -6.668 7.467 1.00 51.56 174 THR A O 1
ATOM 1343 N N . VAL A 1 175 ? 13.203 -7.947 5.690 1.00 41.09 175 VAL A N 1
ATOM 1344 C CA . VAL A 1 175 ? 14.366 -8.589 6.310 1.00 41.09 175 VAL A CA 1
ATOM 1345 C C . VAL A 1 175 ? 15.598 -7.776 5.919 1.00 41.09 175 VAL A C 1
ATOM 1347 O O . VAL A 1 175 ? 15.820 -7.573 4.735 1.00 41.09 175 VAL A O 1
ATOM 1350 N N . GLY A 1 176 ? 16.337 -7.279 6.918 1.00 39.78 176 GLY A N 1
ATOM 1351 C CA . GLY A 1 176 ? 17.726 -6.809 6.832 1.00 39.78 176 GLY A CA 1
ATOM 1352 C C . GLY A 1 176 ? 18.160 -6.068 5.562 1.00 39.78 176 GLY A C 1
ATOM 1353 O O . GLY A 1 176 ? 18.546 -6.697 4.589 1.00 39.78 176 GLY A O 1
ATOM 1354 N N . SER A 1 177 ? 18.258 -4.737 5.663 1.00 36.84 177 SER A N 1
ATOM 1355 C CA . SER A 1 177 ? 19.005 -3.830 4.768 1.00 36.84 177 SER A CA 1
ATOM 1356 C C . SER A 1 177 ? 18.628 -3.805 3.276 1.00 36.84 177 SER A C 1
ATOM 1358 O O . SER A 1 177 ? 18.425 -4.811 2.606 1.00 36.84 177 SER A O 1
ATOM 1360 N N . LEU A 1 178 ? 18.608 -2.587 2.735 1.00 41.59 178 LEU A N 1
ATOM 1361 C CA . LEU A 1 178 ? 18.666 -2.296 1.305 1.00 41.59 178 LEU A CA 1
ATOM 1362 C C . LEU A 1 178 ? 19.829 -3.093 0.683 1.00 41.59 178 LEU A C 1
ATOM 1364 O O . LEU A 1 178 ? 20.986 -2.716 0.847 1.00 41.59 178 LEU A O 1
ATOM 1368 N N . THR A 1 179 ? 19.558 -4.219 0.028 1.00 38.34 179 THR A N 1
ATOM 1369 C CA . THR A 1 179 ? 20.616 -4.974 -0.655 1.00 38.34 179 THR A CA 1
ATOM 1370 C C . THR A 1 179 ? 20.630 -4.517 -2.101 1.00 38.34 179 THR A C 1
ATOM 1372 O O . THR A 1 179 ? 19.696 -4.827 -2.833 1.00 38.34 179 THR A O 1
ATOM 1375 N N . LEU A 1 180 ? 21.646 -3.731 -2.467 1.00 38.94 180 LEU A N 1
ATOM 1376 C CA . LEU A 1 180 ? 21.900 -3.262 -3.829 1.00 38.94 180 LEU A CA 1
ATOM 1377 C C . LEU A 1 180 ? 22.577 -4.395 -4.617 1.00 38.94 180 LEU A C 1
ATOM 1379 O O . LEU A 1 180 ? 23.670 -4.816 -4.251 1.00 38.94 180 LEU A O 1
ATOM 1383 N N . TYR A 1 181 ? 21.933 -4.900 -5.669 1.00 35.53 181 TYR A N 1
ATOM 1384 C CA . TYR A 1 181 ? 22.503 -5.926 -6.560 1.00 35.53 181 TYR A CA 1
ATOM 1385 C C . TYR A 1 181 ? 23.036 -5.312 -7.853 1.00 35.53 181 TYR A C 1
ATOM 1387 O O . TYR A 1 181 ? 22.360 -4.464 -8.412 1.00 35.53 181 TYR A O 1
ATOM 1395 N N . ASP A 1 182 ? 24.184 -5.770 -8.347 1.00 32.44 182 ASP A N 1
ATOM 1396 C CA . ASP A 1 182 ? 24.691 -5.468 -9.694 1.00 32.44 182 ASP A CA 1
ATOM 1397 C C . ASP A 1 182 ? 23.956 -6.344 -10.733 1.00 32.44 182 ASP A C 1
ATOM 1399 O O . ASP A 1 182 ? 23.863 -7.558 -10.547 1.00 32.44 182 ASP A O 1
ATOM 1403 N N . ALA A 1 183 ? 23.405 -5.772 -11.810 1.00 35.56 183 ALA A N 1
ATOM 1404 C CA . ALA A 1 183 ? 22.593 -6.483 -12.814 1.00 35.56 183 ALA A CA 1
ATOM 1405 C C . ALA A 1 183 ? 23.348 -7.520 -13.677 1.00 35.56 183 ALA A C 1
ATOM 1407 O O . ALA A 1 183 ? 22.770 -8.076 -14.610 1.00 35.56 183 ALA A O 1
ATOM 1408 N N . GLY A 1 184 ? 24.605 -7.833 -13.357 1.00 34.25 184 GLY A N 1
ATOM 1409 C CA . GLY A 1 184 ? 25.380 -8.910 -13.982 1.00 34.25 184 GLY A CA 1
ATOM 1410 C C . GLY A 1 184 ? 25.042 -10.343 -13.528 1.00 34.25 184 GLY A C 1
ATOM 1411 O O . GLY A 1 184 ? 25.683 -11.281 -13.999 1.00 34.25 184 GLY A O 1
ATOM 1412 N N . VAL A 1 185 ? 24.077 -10.559 -12.622 1.00 32.34 185 VAL A N 1
ATOM 1413 C CA . VAL A 1 185 ? 23.715 -11.906 -12.126 1.00 32.34 185 VAL A CA 1
ATOM 1414 C C . VAL A 1 185 ? 22.545 -12.541 -12.886 1.00 32.34 185 VAL A C 1
ATOM 1416 O O . VAL A 1 185 ? 21.436 -12.019 -12.934 1.00 32.34 185 VAL A O 1
ATOM 1419 N N . SER A 1 186 ? 22.789 -13.739 -13.420 1.00 30.12 186 SER A N 1
ATOM 1420 C CA . SER A 1 186 ? 21.919 -14.530 -14.303 1.00 30.12 186 SER A CA 1
ATOM 1421 C C . SER A 1 186 ? 20.765 -15.282 -13.617 1.00 30.12 186 SER A C 1
ATOM 1423 O O . SER A 1 186 ? 20.135 -16.140 -14.236 1.00 30.12 186 SER A O 1
ATOM 1425 N N . SER A 1 187 ? 20.443 -14.980 -12.357 1.00 33.03 187 SER A N 1
ATOM 1426 C CA . SER A 1 187 ? 19.310 -15.610 -11.668 1.00 33.03 187 SER A CA 1
ATOM 1427 C C . SER A 1 187 ? 18.667 -14.684 -10.637 1.00 33.03 187 SER A C 1
ATOM 1429 O O . SER A 1 187 ? 19.292 -14.314 -9.643 1.00 33.03 187 SER A O 1
ATOM 1431 N N . MET A 1 188 ? 17.394 -14.353 -10.859 1.00 35.38 188 MET A N 1
ATOM 1432 C CA . MET A 1 188 ? 16.538 -13.652 -9.900 1.00 35.38 188 MET A CA 1
ATOM 1433 C C . MET A 1 188 ? 15.918 -14.645 -8.906 1.00 35.38 188 MET A C 1
ATOM 1435 O O . MET A 1 188 ? 15.477 -15.728 -9.286 1.00 35.38 188 MET A O 1
ATOM 1439 N N . TYR A 1 189 ? 15.879 -14.273 -7.624 1.00 35.38 189 TYR A N 1
ATOM 1440 C CA . TYR A 1 189 ? 15.390 -15.126 -6.537 1.00 35.38 189 TYR A CA 1
ATOM 1441 C C . TYR A 1 189 ? 13.882 -15.428 -6.602 1.00 35.38 189 TYR A C 1
ATOM 1443 O O . TYR A 1 189 ? 13.069 -14.621 -7.062 1.00 35.38 189 TYR A O 1
ATOM 1451 N N . ALA A 1 190 ? 13.530 -16.602 -6.065 1.00 30.44 190 ALA A N 1
ATOM 1452 C CA . ALA A 1 190 ? 12.179 -17.142 -5.945 1.00 30.44 190 ALA A CA 1
ATOM 1453 C C . ALA A 1 190 ? 11.232 -16.280 -5.080 1.00 30.44 190 ALA A C 1
ATOM 1455 O O . ALA A 1 190 ? 11.650 -15.491 -4.233 1.00 30.44 190 ALA A O 1
ATOM 1456 N N . SER A 1 191 ? 9.925 -16.439 -5.313 1.00 27.28 191 SER A N 1
ATOM 1457 C CA . SER A 1 191 ? 8.855 -15.600 -4.765 1.00 27.28 191 SER A CA 1
ATOM 1458 C C . SER A 1 191 ? 8.762 -15.612 -3.239 1.00 27.28 191 SER A C 1
ATOM 1460 O O . SER A 1 191 ? 8.741 -16.674 -2.623 1.00 27.28 191 SER A O 1
ATOM 1462 N N . GLY A 1 192 ? 8.554 -14.431 -2.657 1.00 32.16 192 GLY A N 1
ATOM 1463 C CA . GLY A 1 192 ? 8.278 -14.279 -1.233 1.00 32.16 192 GLY A CA 1
ATOM 1464 C C . GLY A 1 192 ? 8.928 -13.033 -0.661 1.00 32.16 192 GLY A C 1
ATOM 1465 O O . GLY A 1 192 ? 9.887 -13.120 0.089 1.00 32.16 192 GLY A O 1
ATOM 1466 N N . THR A 1 193 ? 8.358 -11.865 -0.968 1.00 39.97 193 THR A N 1
ATOM 1467 C CA . THR A 1 193 ? 8.632 -10.610 -0.249 1.00 39.97 193 THR A CA 1
ATOM 1468 C C . THR A 1 193 ? 10.072 -10.112 -0.249 1.00 39.97 193 THR A C 1
ATOM 1470 O O . THR A 1 193 ? 10.755 -10.134 0.763 1.00 39.97 193 THR A O 1
ATOM 1473 N N . MET A 1 194 ? 10.465 -9.500 -1.362 1.00 38.41 194 MET A N 1
ATOM 1474 C CA . MET A 1 194 ? 11.379 -8.359 -1.343 1.00 38.41 194 MET A CA 1
ATOM 1475 C C . MET A 1 194 ? 10.963 -7.364 -2.426 1.00 38.41 194 MET A C 1
ATOM 1477 O O . MET A 1 194 ? 10.668 -7.767 -3.554 1.00 38.41 194 MET A O 1
ATOM 1481 N N . ALA A 1 195 ? 10.945 -6.079 -2.072 1.00 49.81 195 ALA A N 1
ATOM 1482 C CA . ALA A 1 195 ? 11.151 -5.000 -3.027 1.00 49.81 195 ALA A CA 1
ATOM 1483 C C . ALA A 1 195 ? 12.667 -4.823 -3.136 1.00 49.81 195 ALA A C 1
ATOM 1485 O O . ALA A 1 195 ? 13.264 -4.070 -2.372 1.00 49.81 195 ALA A O 1
ATOM 1486 N N . ALA A 1 196 ? 13.314 -5.641 -3.966 1.00 49.91 196 ALA A N 1
ATOM 1487 C CA . ALA A 1 196 ? 14.757 -5.548 -4.152 1.00 49.91 196 ALA A CA 1
ATOM 1488 C C . ALA A 1 196 ? 15.089 -4.227 -4.852 1.00 49.91 196 ALA A C 1
ATOM 1490 O O . ALA A 1 196 ? 14.383 -3.850 -5.790 1.00 49.91 196 ALA A O 1
ATOM 1491 N N . LEU A 1 197 ? 16.143 -3.557 -4.382 1.00 52.28 197 LEU A N 1
ATOM 1492 C CA . LEU A 1 197 ? 16.778 -2.455 -5.087 1.00 52.28 197 LEU A CA 1
ATOM 1493 C C . LEU A 1 197 ? 17.989 -3.000 -5.822 1.00 52.28 197 LEU A C 1
ATOM 1495 O O . LEU A 1 197 ? 18.844 -3.622 -5.206 1.00 52.28 197 LEU A O 1
ATOM 1499 N N . PHE A 1 198 ? 18.073 -2.810 -7.126 1.00 57.75 198 PHE A N 1
ATOM 1500 C CA . PHE A 1 198 ? 19.219 -3.281 -7.897 1.00 57.75 198 PHE A CA 1
ATOM 1501 C C . PHE A 1 198 ? 19.842 -2.128 -8.665 1.00 57.75 198 PHE A C 1
ATOM 1503 O O . PHE A 1 198 ? 19.136 -1.283 -9.189 1.00 57.75 198 PHE A O 1
ATOM 1510 N N . LEU A 1 199 ? 21.164 -2.068 -8.691 1.00 46.59 199 LEU A N 1
ATOM 1511 C CA . LEU A 1 199 ? 21.919 -1.235 -9.605 1.00 46.59 199 LEU A CA 1
ATOM 1512 C C . LEU A 1 199 ? 22.040 -2.013 -10.918 1.00 46.59 199 LEU A C 1
ATOM 1514 O O . LEU A 1 199 ? 22.730 -3.026 -10.985 1.00 46.59 199 LEU A O 1
ATOM 1518 N N . GLY A 1 200 ? 21.324 -1.586 -11.949 1.00 51.75 200 GLY A N 1
ATOM 1519 C CA . GLY A 1 200 ? 21.497 -2.116 -13.295 1.00 51.75 200 GLY A CA 1
ATOM 1520 C C . GLY A 1 200 ? 22.259 -1.155 -14.174 1.00 51.75 200 GLY A C 1
ATOM 1521 O O . GLY A 1 200 ? 22.178 0.044 -13.972 1.00 51.75 200 GLY A O 1
ATOM 1522 N N . THR A 1 201 ? 22.994 -1.667 -15.151 1.00 46.03 201 THR A N 1
ATOM 1523 C CA . THR A 1 201 ? 23.294 -0.896 -16.353 1.00 46.03 201 THR A CA 1
ATOM 1524 C C . THR A 1 201 ? 22.069 -0.974 -17.259 1.00 46.03 201 THR A C 1
ATOM 1526 O O . THR A 1 201 ? 21.491 -2.048 -17.429 1.00 46.03 201 THR A O 1
ATOM 1529 N N . ASP A 1 202 ? 21.630 0.153 -17.820 1.00 46.81 202 ASP A N 1
ATOM 1530 C CA . ASP A 1 202 ? 20.608 0.142 -18.869 1.00 46.81 202 ASP A CA 1
ATOM 1531 C C . ASP A 1 202 ? 21.096 -0.788 -19.993 1.00 46.81 202 ASP A C 1
ATOM 1533 O O . ASP A 1 202 ? 22.140 -0.484 -20.583 1.00 46.81 202 ASP A O 1
ATOM 1537 N N . PRO A 1 203 ? 20.390 -1.889 -20.325 1.00 39.44 203 PRO A N 1
ATOM 1538 C CA . PRO A 1 203 ? 20.821 -2.782 -21.398 1.00 39.44 203 PRO A CA 1
ATOM 1539 C C . PRO A 1 203 ? 20.912 -2.070 -22.760 1.00 39.44 203 PRO A C 1
ATOM 1541 O O . PRO A 1 203 ? 21.536 -2.602 -23.671 1.00 39.44 203 PRO A O 1
ATOM 1544 N N . GLY A 1 204 ? 20.333 -0.867 -22.899 1.00 41.28 204 GLY A N 1
ATOM 1545 C CA . GLY A 1 204 ? 20.462 -0.026 -24.090 1.00 41.28 204 GLY A CA 1
ATOM 1546 C C . GLY A 1 204 ? 21.644 0.954 -24.104 1.00 41.28 204 GLY A C 1
ATOM 1547 O O . GLY A 1 204 ? 22.103 1.285 -25.191 1.00 41.28 204 GLY A O 1
ATOM 1548 N N . ASN A 1 205 ? 22.150 1.427 -22.952 1.00 47.06 205 ASN A N 1
ATOM 1549 C CA . ASN A 1 205 ? 23.089 2.570 -22.913 1.00 47.06 205 ASN A CA 1
ATOM 1550 C C . ASN A 1 205 ? 24.212 2.497 -21.860 1.00 47.06 205 ASN A C 1
ATOM 1552 O O . ASN A 1 205 ? 25.014 3.425 -21.769 1.00 47.06 205 ASN A O 1
ATOM 1556 N N . GLY A 1 206 ? 24.292 1.449 -21.033 1.00 49.22 206 GLY A N 1
ATOM 1557 C CA . GLY A 1 206 ? 25.395 1.291 -20.072 1.00 49.22 206 GLY A CA 1
ATOM 1558 C C . GLY A 1 206 ? 25.393 2.273 -18.889 1.00 49.22 206 GLY A C 1
ATOM 1559 O O . GLY A 1 206 ? 26.373 2.333 -18.150 1.00 49.22 206 GLY A O 1
ATOM 1560 N N . ILE A 1 207 ? 24.313 3.035 -18.681 1.00 50.59 207 ILE A N 1
ATOM 1561 C CA . ILE A 1 207 ? 24.190 3.973 -17.554 1.00 50.59 207 ILE A CA 1
ATOM 1562 C C . ILE A 1 207 ? 23.716 3.207 -16.309 1.00 50.59 207 ILE A C 1
ATOM 1564 O O . ILE A 1 207 ? 22.699 2.515 -16.407 1.00 50.59 207 ILE A O 1
ATOM 1568 N N . PRO A 1 208 ? 24.393 3.330 -15.150 1.00 55.53 208 PRO A N 1
ATOM 1569 C CA . PRO A 1 208 ? 23.930 2.743 -13.897 1.00 55.53 208 PRO A CA 1
ATOM 1570 C C . PRO A 1 208 ? 22.609 3.383 -13.432 1.00 55.53 208 PRO A C 1
ATOM 1572 O O . PRO A 1 208 ? 22.473 4.606 -13.407 1.00 55.53 208 PRO A O 1
ATOM 1575 N N . GLY A 1 209 ? 21.636 2.568 -13.040 1.00 57.38 209 GLY A N 1
ATOM 1576 C CA . GLY A 1 209 ? 20.323 2.989 -12.555 1.00 57.38 209 GLY A CA 1
ATOM 1577 C C . GLY A 1 209 ? 19.746 2.024 -11.525 1.00 57.38 209 GLY A C 1
ATOM 1578 O O . GLY A 1 209 ? 20.219 0.908 -11.350 1.00 57.38 209 GLY A O 1
ATOM 1579 N N . LEU A 1 210 ? 18.742 2.487 -10.792 1.00 63.22 210 LEU A N 1
ATOM 1580 C CA . LEU A 1 210 ? 18.162 1.846 -9.620 1.00 63.22 210 LEU A CA 1
ATOM 1581 C C . LEU A 1 210 ? 16.840 1.156 -9.980 1.00 63.22 210 LEU A C 1
ATOM 1583 O O . LEU A 1 210 ? 15.855 1.819 -10.277 1.00 63.22 210 LEU A O 1
ATOM 1587 N N . GLY A 1 211 ? 16.782 -0.166 -9.928 1.00 62.69 211 GLY A N 1
ATOM 1588 C CA . GLY A 1 211 ? 15.582 -0.960 -10.146 1.00 62.69 211 GLY A CA 1
ATOM 1589 C C . GLY A 1 211 ? 14.841 -1.283 -8.851 1.00 62.69 211 GLY A C 1
ATOM 1590 O O . GLY A 1 211 ? 15.486 -1.614 -7.867 1.00 62.69 211 GLY A O 1
ATOM 1591 N N . ILE A 1 212 ? 13.507 -1.232 -8.836 1.00 63.94 212 ILE A N 1
ATOM 1592 C CA . ILE A 1 212 ? 12.656 -1.604 -7.688 1.00 63.94 212 ILE A CA 1
ATOM 1593 C C . ILE A 1 212 ? 11.623 -2.638 -8.134 1.00 63.94 212 ILE A C 1
ATOM 1595 O O . ILE A 1 212 ? 10.932 -2.373 -9.109 1.00 63.94 212 ILE A O 1
ATOM 1599 N N . LYS A 1 213 ? 11.466 -3.766 -7.423 1.00 68.62 213 LYS A N 1
ATOM 1600 C CA . LYS A 1 213 ? 10.392 -4.763 -7.662 1.00 68.62 213 LYS A CA 1
ATOM 1601 C C . LYS A 1 213 ? 9.177 -4.550 -6.745 1.00 68.62 213 LYS A C 1
ATOM 1603 O O . LYS A 1 213 ? 9.334 -4.292 -5.554 1.00 68.62 213 LYS A O 1
ATOM 1608 N N . PHE A 1 214 ? 7.969 -4.748 -7.266 1.00 65.44 214 PHE A N 1
ATOM 1609 C CA . PHE A 1 214 ? 6.695 -4.661 -6.541 1.00 65.44 214 PHE A CA 1
ATOM 1610 C C . PHE A 1 214 ? 5.884 -5.961 -6.654 1.00 65.44 214 PHE A C 1
ATOM 1612 O O . PHE A 1 214 ? 6.027 -6.698 -7.631 1.00 65.44 214 PHE A O 1
ATOM 1619 N N . TRP A 1 215 ? 5.024 -6.207 -5.658 1.00 59.31 215 TRP A N 1
ATOM 1620 C CA . TRP A 1 215 ? 4.059 -7.313 -5.588 1.00 59.31 215 TRP A CA 1
ATOM 1621 C C . TRP A 1 215 ? 2.645 -6.776 -5.392 1.00 59.31 215 TRP A C 1
ATOM 1623 O O . TRP A 1 215 ? 2.516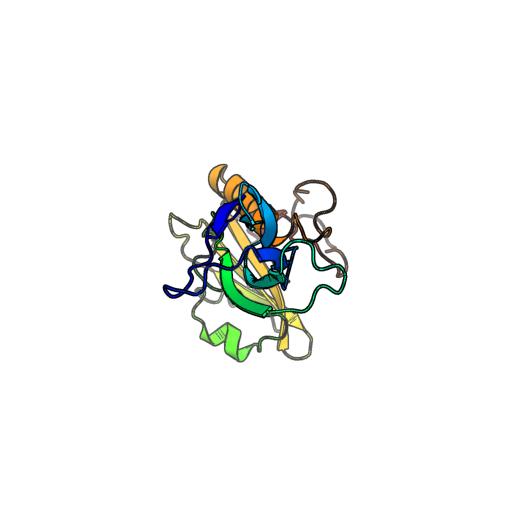 -5.746 -4.689 1.00 59.31 215 TRP A O 1
#

Secondary structure (DSSP, 8-state):
-BTT-EEEE-----TT----EEEEEEES-TTTEEEEE-GGG-EEEEE-SSEEEEEEEEEEETT-TT--EEEEEEEEEEEB-S--TTSS-PPPTT-BHHHHHHT--SEE-TTT--SSEEEEE----TTT-EEEEEEEE-TTSBEEEEEEEEE--HHHHHHHHHHHHHHHGGGT---SS--EEETT-S-PPPSSS---EEEEEPTTT--EEEEEEE-

Foldseek 3Di:
DEAFDKDKADDDDDPPPPAQKAKDKAKPCVLAWGWDQDPPRIIIIHGQAADKIKMKMFIAHPPDPVRDTPDIDIDMDGYDAPAPLQVDDDDDWFAALVVVVPPCSAQWDPVPDDLFKTKHAHPQDPRNQWGIKIFGADPRRTTPKIKTKGADDPVNVVSLVSNCRRHPVSVVLPDDDQDEAEPPDPDDDDDDGDQHWYFYQDPVHGHTIIMTMDD

pLDDT: mean 75.29, std 18.28, range [27.28, 97.19]